Protein AF-A0A7X8AQF6-F1 (afdb_monomer)

Radius of gyration: 19.32 Å; Cα contacts (8 Å, |Δi|>4): 381; chains: 1; bounding box: 83×39×36 Å

Structure (mmCIF, N/CA/C/O backbone):
data_AF-A0A7X8AQF6-F1
#
_entry.id   AF-A0A7X8AQF6-F1
#
loop_
_atom_site.group_PDB
_atom_site.id
_atom_site.type_symbol
_atom_site.label_atom_id
_atom_site.label_alt_id
_atom_site.label_comp_id
_atom_site.label_asym_id
_atom_site.label_entity_id
_atom_site.label_seq_id
_atom_site.pdbx_PDB_ins_code
_atom_site.Cartn_x
_atom_site.Cartn_y
_atom_site.Cartn_z
_atom_site.occupancy
_atom_site.B_iso_or_equiv
_atom_site.auth_seq_id
_atom_site.auth_comp_id
_atom_site.auth_asym_id
_atom_site.auth_atom_id
_atom_site.pdbx_PDB_model_num
ATOM 1 N N . MET A 1 1 ? -5.674 -11.095 20.982 1.00 47.59 1 MET A N 1
ATOM 2 C CA . MET A 1 1 ? -5.992 -11.327 19.556 1.00 47.59 1 MET A CA 1
ATOM 3 C C . MET A 1 1 ? -5.583 -10.084 18.787 1.00 47.59 1 MET A C 1
ATOM 5 O O . MET A 1 1 ? -5.860 -9.005 19.301 1.00 47.59 1 MET A O 1
ATOM 9 N N . PRO A 1 2 ? -4.893 -10.197 17.640 1.00 63.91 2 PRO A N 1
ATOM 10 C CA . PRO A 1 2 ? -4.574 -9.026 16.825 1.00 63.91 2 PRO A CA 1
ATOM 11 C C . PRO A 1 2 ? -5.873 -8.354 16.364 1.00 63.91 2 PRO A C 1
ATOM 13 O O . PRO A 1 2 ? -6.822 -9.054 16.006 1.00 63.91 2 PRO A O 1
ATOM 16 N N . SER A 1 3 ? -5.942 -7.017 16.397 1.00 77.25 3 SER A N 1
ATOM 17 C CA . SER A 1 3 ? -7.140 -6.298 15.934 1.00 77.25 3 SER A CA 1
ATOM 18 C C . SER A 1 3 ? -7.414 -6.661 14.471 1.00 77.25 3 SER A C 1
ATOM 20 O O . SER A 1 3 ? -6.444 -6.823 13.716 1.00 77.25 3 SER A O 1
ATOM 22 N N . PRO A 1 4 ? -8.684 -6.779 14.054 1.00 85.56 4 PRO A N 1
ATOM 23 C CA . PRO A 1 4 ? -9.023 -7.149 12.686 1.00 85.56 4 PRO A CA 1
ATOM 24 C C . PRO A 1 4 ? -8.383 -6.181 11.686 1.00 85.56 4 PRO A C 1
ATOM 26 O O . PRO A 1 4 ? -8.212 -4.994 11.978 1.00 85.56 4 PRO A O 1
ATOM 29 N N . SER A 1 5 ? -8.020 -6.692 10.513 1.00 91.00 5 SER A N 1
ATOM 30 C CA . SER A 1 5 ? -7.631 -5.884 9.362 1.00 91.00 5 SER A CA 1
ATOM 31 C C . SER A 1 5 ? -8.461 -6.262 8.146 1.00 91.00 5 SER A C 1
ATOM 33 O O . SER A 1 5 ? -8.940 -7.388 8.016 1.00 91.00 5 SER A O 1
ATOM 35 N N . ALA A 1 6 ? -8.666 -5.291 7.267 1.00 93.81 6 ALA A N 1
ATOM 36 C CA . ALA A 1 6 ? -9.378 -5.489 6.021 1.00 93.81 6 ALA A CA 1
ATOM 37 C C . ALA A 1 6 ? -8.752 -4.614 4.940 1.00 93.81 6 ALA A C 1
ATOM 39 O O . ALA A 1 6 ? -8.314 -3.490 5.204 1.00 93.81 6 ALA A O 1
ATOM 40 N N . GLN A 1 7 ? -8.735 -5.124 3.713 1.00 95.12 7 GLN A N 1
ATOM 41 C CA . GLN A 1 7 ? -8.246 -4.400 2.550 1.00 95.12 7 GLN A CA 1
ATOM 42 C C . GLN A 1 7 ? -9.279 -4.479 1.432 1.00 95.12 7 GLN A C 1
ATOM 44 O O . GLN A 1 7 ? -9.940 -5.500 1.228 1.00 95.12 7 GLN A O 1
ATOM 49 N N . ARG A 1 8 ? -9.437 -3.373 0.711 1.00 95.00 8 ARG A N 1
ATOM 50 C CA . ARG A 1 8 ? -10.249 -3.299 -0.503 1.00 95.00 8 ARG A CA 1
ATOM 51 C C . ARG A 1 8 ? -9.513 -2.475 -1.539 1.00 95.00 8 ARG A C 1
ATOM 53 O O . ARG A 1 8 ? -8.874 -1.489 -1.187 1.00 95.00 8 ARG A O 1
ATOM 60 N N . TYR A 1 9 ? -9.633 -2.835 -2.805 1.00 94.44 9 TYR A N 1
ATOM 61 C CA . TYR A 1 9 ? -9.000 -2.096 -3.889 1.00 94.44 9 TYR A CA 1
ATOM 62 C C . TYR A 1 9 ? -9.976 -1.821 -5.023 1.00 94.44 9 TYR A C 1
ATOM 64 O O . TYR A 1 9 ? -10.983 -2.509 -5.187 1.00 94.44 9 TYR A O 1
ATOM 72 N N . LEU A 1 10 ? -9.678 -0.785 -5.795 1.00 94.06 10 LEU A N 1
ATOM 73 C CA . LEU A 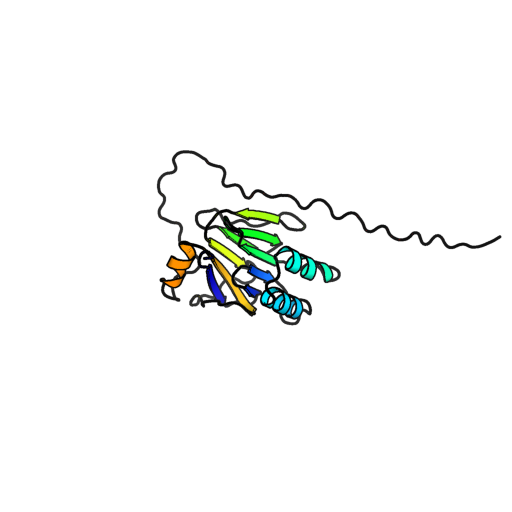1 10 ? -10.327 -0.512 -7.065 1.00 94.06 10 LEU A CA 1
ATOM 74 C C . LEU A 1 10 ? -9.369 -0.979 -8.169 1.00 94.06 10 LEU A C 1
ATOM 76 O O . LEU A 1 10 ? -8.216 -0.528 -8.170 1.00 94.06 10 LEU A O 1
ATOM 80 N N . PRO A 1 11 ? -9.797 -1.886 -9.070 1.00 93.25 11 PRO A N 1
ATOM 81 C CA . PRO A 1 11 ? -8.948 -2.377 -10.149 1.00 93.25 11 PRO A CA 1
ATOM 82 C C . PRO A 1 11 ? -8.366 -1.245 -11.002 1.00 93.25 11 PRO A C 1
ATOM 84 O O . PRO A 1 11 ? -9.052 -0.271 -11.309 1.00 93.25 11 PRO A O 1
ATOM 87 N N . GLY A 1 12 ? -7.107 -1.400 -11.401 1.00 93.12 12 GLY A N 1
ATOM 88 C CA . GLY A 1 12 ? -6.380 -0.429 -12.219 1.00 93.12 12 GLY A CA 1
ATOM 89 C C . GLY A 1 12 ? -5.178 -1.067 -12.903 1.00 93.12 12 GLY A C 1
ATOM 90 O O . GLY A 1 12 ? -5.196 -2.262 -13.184 1.00 93.12 12 GLY A O 1
ATOM 91 N N . GLY A 1 13 ? -4.156 -0.271 -13.192 1.00 92.56 13 GLY A N 1
ATOM 92 C CA . GLY A 1 13 ? -2.945 -0.662 -13.909 1.00 92.56 13 GLY A CA 1
ATOM 93 C C . GLY A 1 13 ? -1.672 -0.659 -13.065 1.00 92.56 13 GLY A C 1
ATOM 94 O O . GLY A 1 13 ? -0.630 -1.057 -13.580 1.00 92.56 13 GLY A O 1
ATOM 95 N N . VAL A 1 14 ? -1.722 -0.232 -11.797 1.00 95.69 14 VAL A N 1
ATOM 96 C CA . VAL A 1 14 ? -0.537 -0.193 -10.926 1.00 95.69 14 VAL A CA 1
ATOM 97 C C . VAL A 1 14 ? -0.426 -1.488 -10.115 1.00 95.69 14 VAL A C 1
ATOM 99 O O . VAL A 1 14 ? -1.386 -1.847 -9.428 1.00 95.69 14 VAL A O 1
ATOM 102 N N . PRO A 1 15 ? 0.721 -2.193 -10.160 1.00 97.12 15 PRO A N 1
ATOM 103 C CA . PRO A 1 15 ? 0.993 -3.333 -9.291 1.00 97.12 15 PRO A CA 1
ATOM 104 C C . PRO A 1 15 ? 0.740 -3.027 -7.812 1.00 97.12 15 PRO A C 1
ATOM 106 O O . PRO A 1 15 ? 1.287 -2.073 -7.255 1.00 97.12 15 PRO A O 1
ATOM 109 N N . LEU A 1 16 ? -0.085 -3.869 -7.195 1.00 97.62 16 LEU A N 1
ATOM 110 C CA . LEU A 1 16 ? -0.438 -3.877 -5.782 1.00 97.62 16 LEU A CA 1
ATOM 111 C C . LEU A 1 16 ? -0.025 -5.224 -5.188 1.00 97.62 16 LEU A C 1
ATOM 113 O O . LEU 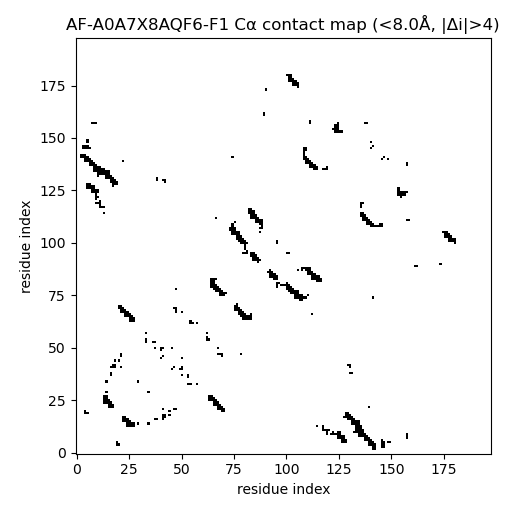A 1 16 ? -0.410 -6.265 -5.713 1.00 97.62 16 LEU A O 1
ATOM 117 N N . PHE A 1 17 ? 0.681 -5.193 -4.065 1.00 98.06 17 PHE A N 1
ATOM 118 C CA . PHE A 1 17 ? 1.024 -6.354 -3.249 1.00 98.06 17 PHE A CA 1
ATOM 119 C C . PHE A 1 17 ? 0.434 -6.169 -1.856 1.00 98.06 17 PHE A C 1
ATOM 121 O O . PHE A 1 17 ? 0.511 -5.071 -1.300 1.00 98.06 17 PHE A O 1
ATOM 128 N N . GLY A 1 18 ? -0.156 -7.215 -1.286 1.00 96.88 18 GLY A N 1
ATOM 129 C CA . GLY A 1 18 ? -0.757 -7.143 0.042 1.00 96.88 18 GLY A CA 1
ATOM 130 C C . GLY A 1 18 ? -0.553 -8.388 0.884 1.00 96.88 18 GLY A C 1
ATOM 131 O O . GLY A 1 18 ? -0.575 -9.517 0.397 1.00 96.88 18 GLY A O 1
ATOM 132 N N . ALA A 1 19 ? -0.425 -8.151 2.180 1.00 95.75 19 ALA A N 1
ATOM 133 C CA . ALA A 1 19 ? -0.510 -9.114 3.264 1.00 95.75 19 ALA A CA 1
ATOM 134 C C . ALA A 1 19 ? -1.316 -8.485 4.411 1.00 95.75 19 ALA A C 1
ATOM 136 O O . ALA A 1 19 ? -1.610 -7.293 4.387 1.00 95.75 19 ALA A O 1
ATOM 137 N N . ALA A 1 20 ? -1.667 -9.250 5.445 1.00 93.00 20 ALA A N 1
ATOM 138 C CA . ALA A 1 20 ? -2.547 -8.774 6.522 1.00 93.00 20 ALA A CA 1
ATOM 139 C C . ALA A 1 20 ? -2.060 -7.497 7.246 1.00 93.00 20 ALA A C 1
ATOM 141 O O . ALA A 1 20 ? -2.887 -6.749 7.781 1.00 93.00 20 ALA A O 1
ATOM 142 N N . HIS A 1 21 ? -0.744 -7.255 7.272 1.00 95.31 21 HIS A N 1
ATOM 143 C CA . HIS A 1 21 ? -0.080 -6.115 7.913 1.00 95.31 21 HIS A CA 1
ATOM 144 C C . HIS A 1 21 ? 0.562 -5.131 6.929 1.00 95.31 21 HIS A C 1
ATOM 146 O O . HIS A 1 21 ? 1.046 -4.100 7.375 1.00 95.31 21 HIS A O 1
ATOM 152 N N . LEU A 1 22 ? 0.576 -5.405 5.624 1.00 96.94 22 LEU A N 1
ATOM 153 C CA . LEU A 1 22 ? 1.371 -4.637 4.664 1.00 96.94 22 LEU A CA 1
ATOM 154 C C . LEU A 1 22 ? 0.642 -4.487 3.332 1.00 96.94 22 LEU A C 1
ATOM 156 O O . LEU A 1 22 ? 0.068 -5.442 2.816 1.00 96.94 22 LEU A O 1
ATOM 160 N N . VAL A 1 23 ? 0.719 -3.298 2.751 1.00 97.69 23 VAL A N 1
ATOM 161 C CA . VAL A 1 23 ? 0.280 -3.001 1.389 1.00 97.69 23 VAL A CA 1
ATOM 162 C C . VAL A 1 23 ? 1.378 -2.222 0.677 1.00 97.69 23 VAL A C 1
ATOM 164 O O . VAL A 1 23 ? 1.869 -1.232 1.207 1.00 97.69 23 VAL A O 1
ATOM 167 N N . ALA A 1 24 ? 1.738 -2.626 -0.537 1.00 98.06 24 ALA A N 1
ATOM 168 C CA . ALA A 1 24 ? 2.682 -1.903 -1.381 1.00 98.06 24 ALA A CA 1
ATOM 169 C C . ALA A 1 24 ? 2.098 -1.693 -2.781 1.00 98.06 24 ALA A C 1
ATOM 171 O O . ALA A 1 24 ? 1.745 -2.654 -3.461 1.00 98.06 24 ALA A O 1
ATOM 172 N N . MET A 1 25 ? 2.021 -0.439 -3.225 1.00 97.62 25 MET A N 1
ATOM 173 C CA . MET A 1 25 ? 1.771 -0.083 -4.621 1.00 97.62 25 MET A CA 1
ATOM 174 C C . MET A 1 25 ? 3.066 0.413 -5.253 1.00 97.62 25 MET A C 1
ATOM 176 O O . MET A 1 25 ? 3.737 1.270 -4.681 1.00 97.62 25 MET A O 1
ATOM 180 N N . VAL A 1 26 ? 3.411 -0.100 -6.431 1.00 96.38 26 VAL A N 1
ATOM 181 C CA . VAL A 1 26 ? 4.665 0.243 -7.118 1.00 96.38 26 VAL A CA 1
ATOM 182 C C . VAL A 1 26 ? 4.360 0.588 -8.564 1.00 96.38 26 VAL A C 1
ATOM 184 O O . VAL A 1 26 ? 3.903 -0.265 -9.321 1.00 96.38 26 VAL A O 1
ATOM 187 N N . ALA A 1 27 ? 4.629 1.828 -8.968 1.00 93.88 27 ALA A N 1
ATOM 188 C CA . ALA A 1 27 ? 4.433 2.273 -10.341 1.00 93.88 27 ALA A CA 1
ATOM 189 C C . ALA A 1 27 ? 5.586 1.782 -11.221 1.00 93.88 27 ALA A C 1
ATOM 191 O O . ALA A 1 27 ? 6.531 2.504 -11.538 1.00 93.88 27 ALA A O 1
ATOM 192 N N . SER A 1 28 ? 5.503 0.512 -11.596 1.00 91.25 28 SER A N 1
ATOM 193 C CA . SER A 1 28 ? 6.439 -0.138 -12.500 1.00 91.25 28 SER A CA 1
ATOM 194 C C . SER A 1 28 ? 5.693 -0.884 -13.600 1.00 91.25 28 SER A C 1
ATOM 196 O O . SER A 1 28 ? 4.484 -1.112 -13.518 1.00 91.25 28 SER A O 1
ATOM 198 N N . ARG A 1 29 ? 6.421 -1.258 -14.653 1.00 88.75 29 ARG A N 1
ATOM 199 C CA . ARG A 1 29 ? 5.885 -2.116 -15.712 1.00 88.75 29 ARG A CA 1
ATOM 200 C C . ARG A 1 29 ? 5.636 -3.516 -15.160 1.00 88.75 29 ARG A C 1
ATOM 202 O O . ARG A 1 29 ? 6.381 -3.989 -14.306 1.00 88.75 29 ARG A O 1
ATOM 209 N N . THR A 1 30 ? 4.608 -4.189 -15.665 1.00 87.62 30 THR A N 1
ATOM 210 C CA . THR A 1 30 ? 4.182 -5.513 -15.182 1.00 87.62 30 THR A CA 1
ATOM 211 C C . THR A 1 30 ? 5.202 -6.627 -15.432 1.00 87.62 30 THR A C 1
ATOM 213 O O . THR A 1 30 ? 5.120 -7.675 -14.799 1.00 87.62 30 THR A O 1
ATOM 216 N N . ASP A 1 31 ? 6.173 -6.407 -16.316 1.00 87.81 31 ASP A N 1
ATOM 217 C CA . ASP A 1 31 ? 7.289 -7.304 -16.624 1.00 87.81 31 ASP A CA 1
ATOM 218 C C . ASP A 1 31 ? 8.572 -6.975 -15.838 1.00 87.81 31 ASP A C 1
ATOM 220 O O . ASP A 1 31 ? 9.600 -7.628 -16.022 1.00 87.81 31 ASP A O 1
ATOM 224 N N . HIS A 1 32 ? 8.539 -5.976 -14.950 1.00 90.25 32 HIS A N 1
ATOM 225 C CA . HIS A 1 32 ? 9.726 -5.558 -14.217 1.00 90.25 32 HIS A CA 1
ATOM 226 C C . HIS A 1 32 ? 10.206 -6.661 -13.247 1.00 90.25 32 HIS A C 1
ATOM 228 O O . HIS A 1 32 ? 9.418 -7.152 -12.431 1.00 90.25 32 HIS A O 1
ATOM 234 N N . PRO A 1 33 ? 11.507 -7.016 -13.242 1.00 91.56 33 PRO A N 1
ATOM 235 C CA . PRO A 1 33 ? 12.034 -8.169 -12.497 1.00 91.56 33 PRO A CA 1
ATOM 236 C C . PRO A 1 33 ? 11.931 -8.042 -10.970 1.00 91.56 33 PRO A C 1
ATOM 238 O O . PRO A 1 33 ? 12.013 -9.043 -10.260 1.00 91.56 33 PRO A O 1
ATOM 241 N N . VAL A 1 34 ? 11.718 -6.829 -10.454 1.00 93.31 34 VAL A N 1
ATOM 242 C CA . VAL A 1 34 ? 11.452 -6.605 -9.024 1.00 93.31 34 VAL A CA 1
ATOM 243 C C . VAL A 1 34 ? 10.094 -7.166 -8.587 1.00 93.31 34 VAL A C 1
ATOM 245 O O . VAL A 1 34 ? 9.964 -7.597 -7.448 1.00 93.31 34 VAL A O 1
ATOM 248 N N . LEU A 1 35 ? 9.081 -7.214 -9.464 1.00 94.44 35 LEU A N 1
ATOM 249 C CA . LEU A 1 35 ? 7.710 -7.549 -9.059 1.00 94.44 35 LEU A CA 1
ATOM 250 C C . LEU A 1 35 ? 7.582 -8.977 -8.491 1.00 94.44 35 LEU A C 1
ATOM 252 O O . LEU A 1 35 ? 7.012 -9.115 -7.410 1.00 94.44 35 LEU A O 1
ATOM 256 N N . PRO A 1 36 ? 8.176 -10.029 -9.096 1.00 95.81 36 PRO A N 1
ATOM 257 C CA . PRO A 1 36 ? 8.186 -11.368 -8.494 1.00 95.81 36 PRO A CA 1
ATOM 258 C C . PRO A 1 36 ? 9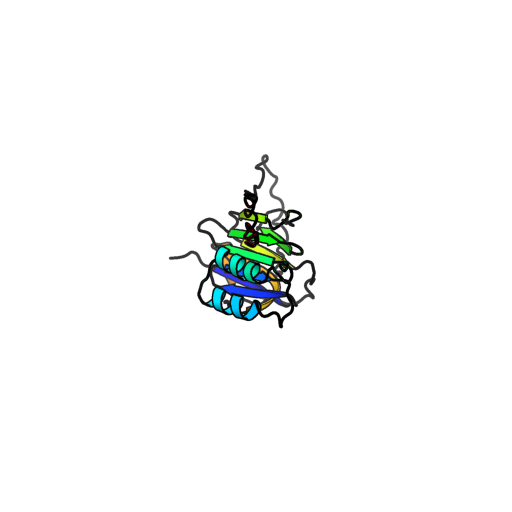.004 -11.472 -7.195 1.00 95.81 36 PRO A C 1
ATOM 260 O O . PRO A 1 36 ? 8.852 -12.430 -6.436 1.00 95.81 36 PRO A O 1
ATOM 263 N N . VAL A 1 37 ? 9.930 -10.540 -6.944 1.00 95.94 37 VAL A N 1
ATOM 264 C CA . VAL A 1 37 ? 10.661 -10.463 -5.668 1.00 95.94 37 VAL A CA 1
ATOM 265 C C . VAL A 1 37 ? 9.748 -9.881 -4.595 1.00 95.94 37 VAL A C 1
ATOM 267 O O . VAL A 1 37 ? 9.634 -10.473 -3.526 1.00 95.94 37 VAL A O 1
ATOM 270 N N . LEU A 1 38 ? 9.050 -8.785 -4.904 1.00 96.81 38 LEU A N 1
ATOM 271 C CA . LEU A 1 38 ? 8.104 -8.150 -3.987 1.00 96.81 38 LEU A CA 1
ATOM 272 C C . LEU A 1 38 ? 6.933 -9.069 -3.638 1.00 96.81 38 LEU A C 1
ATOM 274 O O . LEU A 1 38 ? 6.601 -9.185 -2.466 1.00 96.81 38 LEU A O 1
ATOM 278 N N . ASP A 1 39 ? 6.357 -9.765 -4.621 1.00 96.88 39 ASP A N 1
ATOM 279 C CA . ASP A 1 39 ? 5.257 -10.713 -4.394 1.00 96.88 39 ASP A CA 1
ATOM 280 C C . ASP A 1 39 ? 5.646 -11.790 -3.372 1.00 96.88 39 ASP A C 1
ATOM 282 O O . ASP A 1 39 ? 4.957 -11.990 -2.372 1.00 96.88 39 ASP A O 1
ATOM 286 N N . ARG A 1 40 ? 6.818 -12.415 -3.559 1.00 97.12 40 ARG A N 1
ATOM 287 C CA . ARG A 1 40 ? 7.344 -13.428 -2.632 1.00 97.12 40 ARG A CA 1
ATOM 288 C C . ARG A 1 40 ? 7.667 -12.853 -1.258 1.00 97.12 40 ARG A C 1
ATOM 290 O O . ARG A 1 40 ? 7.376 -13.499 -0.257 1.00 97.12 40 ARG A O 1
ATOM 297 N N . LEU A 1 41 ? 8.268 -11.667 -1.211 1.00 97.38 41 LEU A N 1
ATOM 298 C CA . LEU A 1 41 ? 8.635 -11.003 0.036 1.00 97.38 41 LEU A CA 1
ATOM 299 C C . LEU A 1 41 ? 7.391 -10.671 0.874 1.00 97.38 41 LEU A C 1
ATOM 301 O O . LEU A 1 41 ? 7.326 -11.010 2.053 1.00 97.38 41 LEU A O 1
ATOM 305 N N . VAL A 1 42 ? 6.377 -10.063 0.255 1.00 97.06 42 VAL A N 1
ATOM 306 C CA . VAL A 1 42 ? 5.118 -9.704 0.922 1.00 97.06 42 VAL A CA 1
ATOM 307 C C . VAL A 1 42 ? 4.356 -10.962 1.346 1.00 97.06 42 VAL A C 1
ATOM 309 O O . VAL A 1 42 ? 3.877 -11.030 2.477 1.00 97.06 42 VAL A O 1
ATOM 312 N N . ALA A 1 43 ? 4.305 -11.994 0.497 1.00 95.19 43 ALA A N 1
ATOM 313 C CA . ALA A 1 43 ? 3.687 -13.277 0.838 1.00 95.19 43 ALA A CA 1
ATOM 314 C C . ALA A 1 43 ? 4.386 -13.995 2.009 1.00 95.19 43 ALA A C 1
ATOM 316 O O . ALA A 1 43 ? 3.724 -14.676 2.790 1.00 95.19 43 ALA A O 1
ATOM 317 N N . ALA A 1 44 ? 5.704 -13.822 2.161 1.00 96.00 44 ALA A N 1
ATOM 318 C CA . ALA A 1 44 ? 6.480 -14.349 3.286 1.00 96.00 44 ALA A CA 1
ATOM 319 C C . ALA A 1 44 ? 6.307 -13.543 4.586 1.00 96.00 44 ALA A C 1
ATOM 321 O O . ALA A 1 44 ? 6.856 -13.918 5.620 1.00 96.00 44 ALA A O 1
ATOM 322 N N . GLY A 1 45 ? 5.535 -12.457 4.547 1.00 95.19 45 GLY A N 1
ATOM 323 C CA . GLY A 1 45 ? 5.282 -11.604 5.696 1.00 95.19 45 GLY A CA 1
ATOM 324 C C . GLY A 1 45 ? 6.340 -10.526 5.921 1.00 95.19 45 GLY A C 1
ATOM 325 O O . GLY A 1 45 ? 6.488 -10.072 7.053 1.00 95.19 45 GLY A O 1
ATOM 326 N N . GLY A 1 46 ? 7.064 -10.129 4.869 1.00 96.50 46 GLY A N 1
ATOM 327 C CA . GLY A 1 46 ? 8.115 -9.120 4.964 1.00 96.50 46 GLY A CA 1
ATOM 328 C C . GLY A 1 46 ? 7.632 -7.751 5.453 1.00 96.50 46 GLY A C 1
ATOM 329 O O . GLY A 1 46 ? 6.427 -7.480 5.516 1.00 96.50 46 GLY A O 1
ATOM 330 N N . SER A 1 47 ? 8.588 -6.898 5.812 1.00 97.62 47 SER A N 1
ATOM 331 C CA . SER A 1 47 ? 8.351 -5.553 6.353 1.00 97.62 47 SER A CA 1
ATOM 332 C C . SER A 1 47 ? 8.411 -4.452 5.291 1.00 97.62 47 SER A C 1
ATOM 334 O O . SER A 1 47 ? 8.859 -4.666 4.158 1.00 97.62 47 SER A O 1
ATOM 336 N N . ALA A 1 48 ? 8.005 -3.233 5.664 1.00 97.38 48 ALA A N 1
ATOM 337 C CA . ALA A 1 48 ? 8.172 -2.063 4.799 1.00 97.38 48 ALA A CA 1
ATOM 338 C C . ALA A 1 48 ? 9.641 -1.803 4.424 1.00 97.38 48 ALA A C 1
ATOM 340 O O . ALA A 1 48 ? 9.927 -1.467 3.272 1.00 97.38 48 ALA A O 1
ATOM 341 N N . ASP A 1 49 ? 10.566 -1.990 5.369 1.00 97.81 49 ASP A N 1
ATOM 342 C CA . ASP A 1 49 ? 11.998 -1.775 5.140 1.00 97.81 49 ASP A CA 1
ATOM 343 C C . ASP A 1 49 ? 12.581 -2.821 4.185 1.00 97.81 49 ASP A C 1
ATOM 345 O O . ASP A 1 49 ? 13.401 -2.487 3.333 1.00 97.81 49 ASP A O 1
ATOM 349 N N . GLU A 1 50 ? 12.128 -4.075 4.260 1.00 97.94 50 GLU A N 1
ATOM 350 C CA . GLU A 1 50 ? 12.554 -5.118 3.322 1.00 97.94 50 GLU A CA 1
ATOM 351 C C . GLU A 1 50 ? 12.024 -4.861 1.906 1.00 97.94 50 GLU A C 1
ATOM 353 O O . GLU A 1 50 ? 12.755 -5.054 0.932 1.00 97.94 50 GLU A O 1
ATOM 358 N N . VAL A 1 51 ? 10.779 -4.382 1.771 1.00 97.50 51 VAL A N 1
ATOM 359 C CA . VAL A 1 51 ? 10.223 -3.965 0.471 1.00 97.50 51 VAL A CA 1
ATOM 360 C C . VAL A 1 51 ? 11.024 -2.795 -0.095 1.00 97.50 51 VAL A C 1
ATOM 362 O O . VAL A 1 51 ? 11.392 -2.814 -1.271 1.00 97.50 51 VAL A O 1
ATOM 365 N N . LEU A 1 52 ? 11.327 -1.790 0.730 1.00 96.44 52 LEU A N 1
ATOM 366 C CA . LEU A 1 52 ? 12.135 -0.643 0.325 1.00 96.44 52 LEU A CA 1
ATOM 367 C C . LEU A 1 52 ? 13.545 -1.076 -0.097 1.00 96.44 52 LEU A C 1
ATOM 369 O O . LEU A 1 52 ? 14.012 -0.670 -1.161 1.00 96.44 52 LEU A O 1
ATOM 373 N N . ALA A 1 53 ? 14.202 -1.935 0.683 1.00 95.75 53 ALA A N 1
ATOM 374 C CA . ALA A 1 53 ? 15.517 -2.477 0.354 1.00 95.75 53 ALA A CA 1
ATOM 375 C C . ALA A 1 53 ? 15.484 -3.260 -0.967 1.00 95.75 53 ALA A C 1
ATOM 377 O O . ALA A 1 53 ? 16.361 -3.084 -1.815 1.00 95.75 53 ALA A O 1
ATOM 378 N N . ALA A 1 54 ? 14.444 -4.069 -1.189 1.00 95.31 54 ALA A N 1
ATOM 379 C CA . ALA A 1 54 ? 14.247 -4.774 -2.449 1.00 95.31 54 ALA A CA 1
ATOM 380 C C . ALA A 1 54 ? 14.082 -3.801 -3.622 1.00 95.31 54 ALA A C 1
ATOM 382 O O . ALA A 1 54 ? 14.688 -4.022 -4.661 1.00 95.31 54 ALA A O 1
ATOM 383 N N . LEU A 1 55 ? 13.339 -2.701 -3.478 1.00 94.31 55 LEU A N 1
ATOM 384 C CA . LEU A 1 55 ? 13.236 -1.669 -4.519 1.00 94.31 55 LEU A CA 1
ATOM 385 C C . LEU A 1 55 ? 14.585 -0.978 -4.786 1.00 94.31 55 LEU A C 1
ATOM 387 O O . LEU A 1 55 ? 14.957 -0.761 -5.941 1.00 94.31 55 LEU A O 1
ATOM 391 N N . GLN A 1 56 ? 15.346 -0.673 -3.734 1.00 92.88 56 GLN A N 1
ATOM 392 C CA . GLN A 1 56 ? 16.650 -0.011 -3.827 1.00 92.88 56 GLN A CA 1
ATOM 393 C C . GLN A 1 56 ? 17.711 -0.859 -4.535 1.00 92.88 56 GLN A C 1
ATOM 395 O O . GLN A 1 56 ? 18.542 -0.303 -5.255 1.00 92.88 56 GLN A O 1
ATOM 400 N N . GLN A 1 57 ? 17.667 -2.188 -4.405 1.00 91.38 57 GLN A N 1
ATOM 401 C CA . GLN A 1 57 ? 18.588 -3.090 -5.113 1.00 91.38 57 GLN A CA 1
ATOM 402 C C . GLN A 1 57 ? 18.518 -2.942 -6.641 1.00 91.38 57 GLN A C 1
ATOM 404 O O . GLN A 1 57 ? 19.489 -3.240 -7.334 1.00 91.38 57 GLN A O 1
ATOM 409 N N . TRP A 1 58 ? 17.404 -2.430 -7.171 1.00 85.31 58 TRP A N 1
ATOM 410 C CA . TRP A 1 58 ? 17.202 -2.202 -8.605 1.00 85.31 58 TRP A CA 1
ATOM 411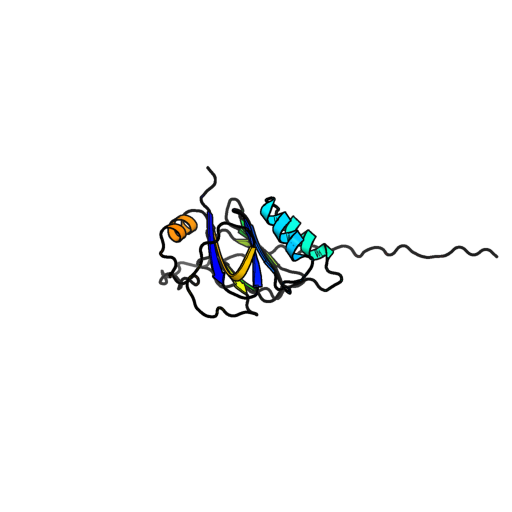 C C . TRP A 1 58 ? 17.318 -0.721 -8.999 1.00 85.31 58 TRP A C 1
ATOM 413 O O . TRP A 1 58 ? 17.053 -0.367 -10.146 1.00 85.31 58 TRP A O 1
ATOM 423 N N . SER A 1 59 ? 17.772 0.148 -8.085 1.00 80.50 59 SER A N 1
ATOM 424 C CA . SER A 1 59 ? 17.868 1.607 -8.283 1.00 80.50 59 SER A CA 1
ATOM 425 C C . SER A 1 59 ? 18.790 2.044 -9.425 1.00 80.50 59 SER A C 1
ATOM 427 O O . SER A 1 59 ? 18.632 3.155 -9.930 1.00 80.50 59 SER A O 1
ATOM 429 N N . ALA A 1 60 ? 19.686 1.171 -9.900 1.00 75.69 60 ALA A N 1
ATOM 430 C CA . ALA A 1 60 ? 20.491 1.402 -11.104 1.00 75.69 60 ALA A CA 1
ATOM 431 C C . ALA A 1 60 ? 19.637 1.680 -12.361 1.00 75.69 60 ALA A C 1
ATOM 433 O O . ALA A 1 60 ? 20.119 2.301 -13.305 1.00 75.69 60 ALA A O 1
ATOM 434 N N . TRP A 1 61 ? 18.368 1.259 -12.359 1.00 67.44 61 TRP A N 1
ATOM 435 C CA . TRP A 1 61 ? 17.395 1.475 -13.436 1.00 67.44 61 TRP A CA 1
ATOM 436 C C . TRP A 1 61 ? 16.444 2.653 -13.167 1.00 67.44 61 TRP A C 1
ATOM 438 O O . TRP A 1 61 ? 15.505 2.881 -13.927 1.00 67.44 61 TRP A O 1
ATOM 448 N N . GLY A 1 62 ? 16.697 3.410 -12.098 1.00 80.38 62 GLY A N 1
ATOM 449 C CA . GLY A 1 62 ? 15.781 4.400 -11.547 1.00 80.38 62 GLY A CA 1
ATOM 450 C C . GLY A 1 62 ? 14.845 3.769 -10.518 1.00 80.38 62 GLY A C 1
ATOM 451 O O . GLY A 1 62 ? 14.202 2.753 -10.770 1.00 80.38 62 GLY A O 1
ATOM 452 N N . LEU A 1 63 ? 14.772 4.376 -9.333 1.00 86.62 63 LEU A N 1
ATOM 453 C CA . LEU A 1 63 ? 13.854 3.937 -8.286 1.00 86.62 63 LEU A CA 1
ATOM 454 C C . LEU A 1 63 ? 12.412 4.277 -8.712 1.00 86.62 63 LEU A C 1
ATOM 456 O O . LEU A 1 63 ? 12.135 5.469 -8.907 1.00 86.62 63 LEU A O 1
ATOM 460 N N . PRO A 1 64 ? 11.512 3.282 -8.863 1.00 90.75 64 PRO A N 1
ATOM 461 C CA . PRO A 1 64 ? 10.138 3.538 -9.280 1.00 90.75 64 PRO A CA 1
ATOM 462 C C . PRO A 1 64 ? 9.407 4.391 -8.242 1.00 90.75 64 PRO A C 1
ATOM 464 O O . PRO A 1 64 ? 9.803 4.442 -7.075 1.00 90.75 64 PRO A O 1
ATOM 467 N N . ASP A 1 65 ? 8.316 5.032 -8.651 1.00 93.12 65 ASP A N 1
ATOM 468 C CA . ASP A 1 65 ? 7.385 5.611 -7.686 1.00 93.12 65 ASP A CA 1
ATOM 469 C C . ASP A 1 65 ? 6.739 4.473 -6.893 1.00 93.12 65 ASP A C 1
ATOM 471 O O . ASP A 1 65 ? 6.411 3.415 -7.444 1.00 93.12 65 ASP A O 1
ATOM 475 N N . PHE A 1 66 ? 6.519 4.683 -5.600 1.00 95.31 66 PHE A N 1
ATOM 476 C CA . PHE A 1 66 ? 5.893 3.681 -4.748 1.00 95.31 66 PHE A CA 1
ATOM 477 C C . PHE A 1 66 ? 5.137 4.312 -3.584 1.00 95.31 66 PHE A C 1
ATOM 479 O O . PHE A 1 66 ? 5.403 5.436 -3.160 1.00 95.31 66 PHE A O 1
ATOM 486 N N . CYS A 1 67 ? 4.228 3.529 -3.022 1.00 97.00 67 CYS A N 1
ATOM 487 C CA . CYS A 1 67 ? 3.652 3.765 -1.714 1.00 97.00 67 CYS A CA 1
ATOM 488 C C . CYS A 1 67 ? 3.620 2.444 -0.948 1.00 97.00 67 CYS A C 1
ATOM 490 O O . CYS A 1 67 ? 2.960 1.497 -1.376 1.00 97.00 67 CYS A O 1
ATOM 492 N N . ILE A 1 68 ? 4.305 2.390 0.190 1.00 97.81 68 ILE A N 1
ATOM 493 C CA . ILE A 1 68 ? 4.314 1.249 1.105 1.00 97.81 68 ILE A CA 1
ATOM 494 C C . ILE A 1 68 ? 3.598 1.682 2.378 1.00 97.81 68 ILE A C 1
ATOM 496 O O . ILE A 1 68 ? 3.904 2.724 2.953 1.00 97.81 68 ILE A O 1
ATOM 500 N N . CYS A 1 69 ? 2.626 0.889 2.798 1.00 97.50 69 CYS A N 1
ATOM 501 C CA . CYS A 1 69 ? 1.849 1.096 4.000 1.00 97.50 69 CYS A CA 1
ATOM 502 C C . CYS A 1 69 ? 1.935 -0.153 4.869 1.00 97.50 69 CYS A C 1
ATOM 504 O O . CYS A 1 69 ? 1.399 -1.204 4.520 1.00 97.50 69 CYS A O 1
ATOM 506 N N . GLU A 1 70 ? 2.600 -0.022 6.007 1.00 97.56 70 GLU A N 1
ATOM 507 C CA . GLU A 1 70 ? 2.740 -1.082 6.995 1.00 97.56 70 GLU A CA 1
ATOM 508 C C . GLU A 1 70 ? 1.939 -0.734 8.237 1.00 97.56 70 GLU A C 1
ATOM 510 O O . GLU A 1 70 ? 1.996 0.378 8.754 1.00 97.56 70 GLU A O 1
ATOM 515 N N . ARG A 1 71 ? 1.168 -1.696 8.721 1.00 95.56 71 ARG A N 1
ATOM 516 C CA . ARG A 1 71 ? 0.412 -1.579 9.955 1.00 95.56 71 ARG A CA 1
ATOM 517 C C . ARG A 1 71 ? 1.368 -1.571 11.143 1.00 95.56 71 ARG A C 1
ATOM 519 O O . ARG A 1 71 ? 2.185 -2.473 11.296 1.00 95.56 71 ARG A O 1
ATOM 526 N N . THR A 1 72 ? 1.176 -0.610 12.035 1.00 93.94 72 THR A N 1
ATOM 527 C CA . THR A 1 72 ? 1.831 -0.551 13.344 1.00 93.94 72 THR A CA 1
ATOM 528 C C . THR A 1 72 ? 0.828 -0.900 14.447 1.00 93.94 72 THR A C 1
ATOM 530 O O . THR A 1 72 ? -0.340 -1.204 14.187 1.00 93.94 72 THR A O 1
ATOM 533 N N . GLU A 1 73 ? 1.264 -0.871 15.707 1.00 90.06 73 GLU A N 1
ATOM 534 C CA . GLU A 1 73 ? 0.367 -1.084 16.851 1.00 90.06 73 GLU A CA 1
ATOM 535 C C . GLU A 1 73 ? -0.715 -0.001 16.963 1.00 90.06 73 GLU A C 1
ATOM 537 O O . GLU A 1 73 ? -1.836 -0.287 17.383 1.00 90.06 73 GLU A O 1
ATOM 542 N N . THR A 1 74 ? -0.384 1.233 16.574 1.00 88.06 74 THR A N 1
ATOM 543 C CA . THR A 1 74 ? -1.214 2.428 16.783 1.00 88.06 74 THR A CA 1
ATOM 544 C C . THR A 1 74 ? -1.753 3.043 15.492 1.00 88.06 74 THR A C 1
ATOM 546 O O . THR A 1 74 ? -2.466 4.038 15.564 1.00 88.06 74 THR A O 1
ATOM 549 N N . GLY A 1 75 ? -1.436 2.476 14.325 1.00 93.56 75 GLY A N 1
ATOM 550 C CA . GLY A 1 75 ? -1.893 2.969 13.027 1.00 93.56 75 GLY A CA 1
ATOM 551 C C . GLY A 1 75 ? -1.073 2.396 11.875 1.00 93.56 75 GLY A C 1
ATOM 552 O O . GLY A 1 75 ? -1.026 1.177 11.693 1.00 93.56 75 GLY A O 1
ATOM 553 N N . PHE A 1 76 ? -0.430 3.265 11.093 1.00 95.81 76 PHE A N 1
ATOM 554 C CA . PHE A 1 76 ? 0.346 2.881 9.914 1.00 95.81 76 PHE A CA 1
ATOM 555 C C . PHE A 1 76 ? 1.657 3.661 9.796 1.00 95.81 76 PHE A C 1
ATOM 557 O O . PHE A 1 76 ? 1.701 4.863 10.051 1.00 95.81 76 PHE A O 1
ATOM 564 N N . ARG A 1 77 ? 2.711 2.990 9.333 1.00 96.56 77 ARG A N 1
ATOM 565 C CA . ARG A 1 77 ? 3.905 3.604 8.751 1.00 96.56 77 ARG A CA 1
ATOM 566 C C . ARG A 1 77 ? 3.713 3.720 7.244 1.00 96.56 77 ARG A C 1
ATOM 568 O O . ARG A 1 77 ? 3.192 2.803 6.608 1.00 96.56 77 ARG A O 1
ATOM 575 N N . LEU A 1 78 ? 4.117 4.852 6.685 1.00 95.75 78 LEU A N 1
ATOM 576 C CA . LEU A 1 78 ? 3.948 5.205 5.284 1.00 95.75 78 LEU A CA 1
ATOM 577 C C . LEU A 1 78 ? 5.306 5.574 4.685 1.00 95.75 78 LEU A C 1
ATOM 579 O O . LEU A 1 78 ? 5.945 6.515 5.149 1.00 95.75 78 LEU A O 1
ATOM 583 N N . LEU A 1 79 ? 5.702 4.867 3.626 1.00 95.50 79 LEU A N 1
ATOM 584 C CA . LEU A 1 79 ? 6.834 5.224 2.770 1.00 95.50 79 LEU A CA 1
ATOM 585 C C . LEU A 1 79 ? 6.289 5.621 1.402 1.00 95.50 79 LEU A C 1
ATOM 587 O O . LEU A 1 79 ? 5.687 4.789 0.721 1.00 95.50 79 LEU A O 1
ATOM 591 N N . ILE A 1 80 ? 6.460 6.877 0.996 1.00 94.31 80 ILE A N 1
ATOM 592 C CA . ILE A 1 80 ? 5.791 7.414 -0.196 1.00 94.31 80 ILE A CA 1
ATOM 593 C C . ILE A 1 80 ? 6.797 8.139 -1.092 1.00 94.31 80 ILE A C 1
ATOM 595 O O . ILE A 1 80 ? 7.507 9.042 -0.650 1.00 94.31 80 ILE A O 1
ATOM 599 N N . ARG A 1 81 ? 6.805 7.782 -2.379 1.00 91.94 81 ARG A N 1
ATOM 600 C CA . ARG A 1 81 ? 7.614 8.401 -3.432 1.00 91.94 81 ARG A CA 1
ATOM 601 C C . ARG A 1 81 ? 6.776 8.655 -4.681 1.00 91.94 81 ARG A C 1
ATOM 603 O O . ARG A 1 81 ? 6.141 7.736 -5.193 1.00 91.94 81 ARG A O 1
ATOM 610 N N . GLY A 1 82 ? 6.862 9.872 -5.215 1.00 90.38 82 GLY A N 1
ATOM 611 C CA . GLY A 1 82 ? 6.355 10.216 -6.544 1.00 90.38 82 GLY A CA 1
ATOM 612 C C . GLY A 1 82 ? 4.828 10.243 -6.654 1.00 90.38 82 GLY A C 1
ATOM 613 O O . GLY A 1 82 ? 4.155 10.789 -5.782 1.00 90.38 82 GLY A O 1
ATOM 614 N N . GLY A 1 83 ? 4.280 9.711 -7.751 1.00 90.12 83 GLY A N 1
ATOM 615 C CA . GLY A 1 83 ? 2.886 9.867 -8.188 1.00 90.12 83 GLY A CA 1
ATOM 616 C C . GLY A 1 83 ? 1.813 9.135 -7.371 1.00 90.12 83 GLY A C 1
ATOM 617 O O . GLY A 1 83 ? 0.900 8.547 -7.954 1.00 90.12 83 GLY A O 1
ATOM 618 N N . PHE A 1 84 ? 1.887 9.194 -6.042 1.00 92.38 84 PHE A N 1
ATOM 619 C CA . PHE A 1 84 ? 0.902 8.639 -5.118 1.00 92.38 84 PHE A CA 1
ATOM 620 C C . PHE A 1 84 ? 0.312 9.713 -4.199 1.00 92.38 84 PHE A C 1
ATOM 622 O O . PHE A 1 84 ? 0.985 10.646 -3.762 1.00 92.38 84 PHE A O 1
ATOM 629 N N . GLU A 1 85 ? -0.968 9.545 -3.885 1.00 92.62 85 GLU A N 1
ATOM 630 C CA . GLU A 1 85 ? -1.699 10.312 -2.881 1.00 92.62 85 GLU A CA 1
ATOM 631 C C . GLU A 1 85 ? -2.130 9.357 -1.769 1.00 92.62 85 GLU A C 1
ATOM 633 O O . GLU A 1 85 ? -2.748 8.323 -2.038 1.00 92.62 85 GLU A O 1
ATOM 638 N N . VAL A 1 86 ? -1.817 9.700 -0.520 1.00 91.75 86 VAL A N 1
ATOM 639 C CA . VAL A 1 86 ? -2.249 8.934 0.652 1.00 91.75 86 VAL A CA 1
ATOM 640 C C . VAL A 1 86 ? -3.187 9.778 1.488 1.00 91.75 86 VAL A C 1
ATOM 642 O O . VAL A 1 86 ? -2.860 10.890 1.878 1.00 91.75 86 VAL A O 1
ATOM 645 N N . ARG A 1 87 ? -4.363 9.246 1.796 1.00 93.44 87 ARG A N 1
ATOM 646 C CA . ARG A 1 87 ? -5.372 9.905 2.618 1.00 93.44 87 ARG A CA 1
ATOM 647 C C . ARG A 1 87 ? -5.655 9.066 3.862 1.00 93.44 87 ARG A C 1
ATOM 649 O O . ARG A 1 87 ? -6.399 8.083 3.753 1.00 93.44 87 ARG A O 1
ATOM 656 N N . PRO A 1 88 ? -5.077 9.418 5.022 1.00 91.56 88 PRO A N 1
ATOM 657 C CA . PRO A 1 88 ? -5.534 8.904 6.305 1.00 91.56 88 PRO A CA 1
ATOM 658 C C . PRO A 1 88 ? -6.985 9.332 6.551 1.00 91.56 88 PRO A C 1
ATOM 660 O O . PRO A 1 88 ? -7.420 10.402 6.119 1.00 91.56 88 PRO A O 1
ATOM 663 N N . ASP A 1 89 ? -7.766 8.476 7.197 1.00 87.00 89 ASP A N 1
ATOM 664 C CA . ASP A 1 89 ? -9.182 8.751 7.436 1.00 87.00 89 ASP A CA 1
ATOM 665 C C . ASP A 1 89 ? -9.407 10.002 8.287 1.00 87.00 89 ASP A C 1
ATOM 667 O O . ASP A 1 89 ? -8.874 10.114 9.387 1.00 87.00 89 ASP A O 1
ATOM 671 N N . GLY A 1 90 ? -10.252 10.912 7.794 1.00 78.38 90 GLY A N 1
ATOM 672 C CA . GLY A 1 90 ? -10.557 12.179 8.466 1.00 78.38 90 GLY A CA 1
ATOM 673 C C . GLY A 1 90 ? -9.508 13.274 8.263 1.00 78.38 90 GLY A C 1
ATOM 674 O O . GLY A 1 90 ? -9.729 14.392 8.715 1.00 78.38 90 GLY A O 1
ATOM 675 N N . GLU A 1 91 ? -8.419 12.984 7.548 1.00 83.81 91 GLU A N 1
ATOM 676 C CA . GLU A 1 91 ? -7.301 13.903 7.345 1.00 83.81 91 GLU A CA 1
ATOM 677 C C . GLU A 1 91 ? -7.208 14.419 5.904 1.00 83.81 91 GLU A C 1
ATOM 679 O O . GLU A 1 91 ? -7.810 13.889 4.960 1.00 83.81 91 GLU A O 1
ATOM 684 N N . THR A 1 92 ? -6.421 15.483 5.729 1.00 82.31 92 THR A N 1
ATOM 685 C CA . THR A 1 92 ? -6.110 16.029 4.400 1.00 82.31 92 THR A CA 1
ATOM 686 C C . THR A 1 92 ? -5.207 15.052 3.631 1.00 82.31 92 THR A C 1
ATOM 688 O O . THR A 1 92 ? -4.314 14.459 4.238 1.00 82.31 92 THR A O 1
ATOM 691 N N . PRO A 1 93 ? -5.396 14.868 2.308 1.00 84.25 93 PRO A N 1
ATOM 692 C CA . PRO A 1 93 ? -4.510 14.026 1.512 1.00 84.25 93 PRO A CA 1
ATOM 693 C C . PRO A 1 93 ? -3.052 14.496 1.569 1.00 84.25 93 PRO A C 1
ATOM 695 O O . PRO A 1 93 ? -2.755 15.685 1.465 1.00 84.25 93 PRO A O 1
ATOM 698 N N . ILE A 1 94 ? -2.151 13.531 1.690 1.00 84.38 94 ILE A N 1
ATOM 699 C CA . ILE A 1 94 ? -0.705 13.692 1.705 1.00 84.38 94 ILE A CA 1
ATOM 700 C C . ILE A 1 94 ? -0.189 13.339 0.309 1.00 84.38 94 ILE A C 1
ATOM 702 O O . ILE A 1 94 ? -0.377 12.223 -0.179 1.00 84.38 94 ILE A O 1
ATOM 706 N N . THR A 1 95 ? 0.490 14.292 -0.324 1.00 80.50 95 THR A N 1
ATOM 707 C CA . THR A 1 95 ? 1.258 14.084 -1.558 1.00 80.50 95 THR A CA 1
ATOM 708 C C . THR A 1 95 ? 2.704 14.447 -1.284 1.00 80.50 95 THR A C 1
ATOM 710 O O . THR A 1 95 ? 2.972 15.542 -0.781 1.00 80.50 95 THR A O 1
ATOM 713 N N . VAL A 1 96 ? 3.636 13.565 -1.625 1.00 76.44 96 VAL A N 1
ATOM 714 C CA . VAL A 1 96 ? 5.056 13.808 -1.362 1.00 76.44 96 VAL A CA 1
ATOM 715 C C . VAL A 1 96 ? 5.669 14.630 -2.483 1.00 76.44 96 VAL A C 1
ATOM 717 O O . VAL A 1 96 ? 5.554 14.294 -3.658 1.00 76.44 96 VAL A O 1
ATOM 720 N N . ARG A 1 97 ? 6.340 15.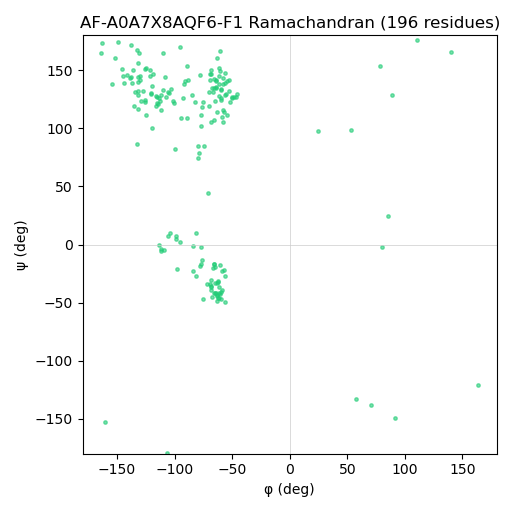716 -2.095 1.00 67.06 97 ARG A N 1
ATOM 721 C CA . ARG A 1 97 ? 7.230 16.498 -2.967 1.00 67.06 97 ARG A CA 1
ATOM 722 C C . ARG A 1 97 ? 8.708 16.334 -2.598 1.00 67.06 97 ARG A C 1
ATOM 724 O O . ARG A 1 97 ? 9.557 16.907 -3.268 1.00 67.06 97 ARG A O 1
ATOM 731 N N . GLU A 1 98 ? 8.996 15.611 -1.518 1.00 62.66 98 GLU A N 1
ATOM 732 C CA . GLU A 1 98 ? 10.337 15.435 -0.960 1.00 62.66 98 GLU A CA 1
ATOM 733 C C . GLU A 1 98 ? 11.058 14.238 -1.589 1.00 62.66 98 GLU A C 1
ATOM 735 O O . GLU A 1 98 ? 10.461 13.188 -1.841 1.00 62.66 98 GLU A O 1
ATOM 740 N N . GLU A 1 99 ? 12.359 14.404 -1.824 1.00 67.94 99 GLU A N 1
ATOM 741 C CA . GLU A 1 99 ? 13.254 13.365 -2.327 1.00 67.94 99 GLU A CA 1
ATOM 742 C C . GLU A 1 99 ? 14.219 12.903 -1.217 1.00 67.94 99 GLU A C 1
ATOM 744 O O . GLU A 1 99 ? 14.677 13.732 -0.430 1.00 67.94 99 GLU A O 1
ATOM 749 N N . PRO A 1 100 ? 14.578 11.605 -1.154 1.00 78.50 100 PRO A N 1
ATOM 750 C CA . PRO A 1 100 ? 14.245 10.566 -2.131 1.00 78.50 100 PRO A CA 1
ATOM 751 C C . PRO A 1 100 ? 12.855 9.926 -1.932 1.00 78.50 100 PRO A C 1
ATOM 753 O O . PRO A 1 100 ? 12.301 9.393 -2.892 1.00 78.50 100 PRO A O 1
ATOM 756 N N . TRP A 1 101 ? 12.280 9.981 -0.734 1.00 90.81 101 TRP A N 1
ATOM 757 C CA . TRP A 1 101 ? 10.893 9.616 -0.408 1.00 90.81 101 TRP A CA 1
ATOM 758 C C . TRP A 1 101 ? 10.543 10.202 0.967 1.00 90.81 101 TRP A C 1
ATOM 760 O O . TRP A 1 101 ? 11.447 10.567 1.721 1.00 90.81 101 TRP A O 1
ATOM 770 N N . ALA A 1 102 ? 9.257 10.258 1.314 1.00 90.75 102 ALA A N 1
ATOM 771 C CA . ALA A 1 102 ? 8.830 10.557 2.681 1.00 90.75 102 ALA A CA 1
ATOM 772 C C . ALA A 1 102 ? 8.665 9.264 3.489 1.00 90.75 102 ALA A C 1
ATOM 774 O O . ALA A 1 102 ? 8.144 8.277 2.965 1.00 90.75 102 ALA A O 1
ATOM 775 N N . ASP A 1 103 ? 9.071 9.299 4.758 1.00 93.25 103 ASP A N 1
ATOM 776 C CA . ASP A 1 103 ? 8.840 8.257 5.763 1.00 93.25 103 ASP A CA 1
ATOM 777 C C . ASP A 1 103 ? 8.175 8.898 6.982 1.00 93.25 103 ASP A C 1
ATOM 779 O O . ASP A 1 103 ? 8.677 9.880 7.537 1.00 93.25 103 ASP A O 1
ATOM 783 N N . GLY A 1 104 ? 7.022 8.375 7.377 1.00 91.31 104 GLY A N 1
ATOM 784 C CA . GLY A 1 104 ? 6.301 8.874 8.535 1.00 91.31 104 GLY A CA 1
ATOM 785 C C . GLY A 1 104 ? 5.253 7.897 9.031 1.00 91.31 104 GLY A C 1
ATOM 786 O O . GLY A 1 104 ? 4.976 6.864 8.422 1.00 91.31 104 GLY A O 1
ATOM 787 N N . THR A 1 105 ? 4.652 8.234 10.165 1.00 93.31 105 THR A N 1
ATOM 788 C CA . THR A 1 105 ? 3.593 7.428 10.776 1.00 93.31 105 THR A CA 1
ATOM 789 C C . THR A 1 105 ? 2.312 8.231 10.933 1.00 93.31 105 THR A C 1
ATOM 791 O O . THR A 1 105 ? 2.338 9.452 11.087 1.00 93.31 105 THR A O 1
ATOM 794 N N . VAL A 1 106 ? 1.182 7.532 10.870 1.00 93.25 106 VAL A N 1
ATOM 795 C CA . VAL A 1 106 ? -0.162 8.063 11.107 1.00 93.25 106 VAL A CA 1
ATOM 796 C C . VAL A 1 106 ? -0.892 7.136 12.072 1.00 93.25 106 VAL A C 1
ATOM 798 O O . VAL A 1 106 ? -0.701 5.923 12.026 1.00 93.25 106 VAL A O 1
ATOM 801 N N . THR A 1 107 ? -1.726 7.683 12.951 1.00 93.06 107 THR A N 1
ATOM 802 C CA . THR A 1 107 ? -2.426 6.916 14.002 1.00 93.06 107 THR A CA 1
ATOM 803 C C . THR A 1 107 ? -3.873 6.567 13.640 1.00 93.06 107 THR A C 1
ATOM 805 O O . THR A 1 107 ? -4.623 6.028 14.451 1.00 93.06 107 THR A O 1
ATOM 808 N N . ASN A 1 108 ? -4.297 6.895 12.419 1.00 92.06 108 ASN A N 1
ATOM 809 C CA . ASN A 1 108 ? -5.647 6.638 11.933 1.00 92.06 108 ASN A CA 1
ATOM 810 C C . ASN A 1 108 ? -5.885 5.130 11.765 1.00 92.06 108 ASN A C 1
ATOM 812 O O . ASN A 1 108 ? -4.978 4.378 11.415 1.00 92.06 108 ASN A O 1
ATOM 816 N N . GLU A 1 109 ? -7.134 4.689 11.931 1.00 92.81 109 GLU A N 1
ATOM 817 C CA . GLU A 1 109 ? -7.499 3.274 11.772 1.00 92.81 109 GLU A CA 1
ATOM 818 C C . GLU A 1 109 ? -7.587 2.826 10.307 1.00 92.81 109 GLU A C 1
ATOM 820 O O . GLU A 1 109 ? -7.620 1.625 10.032 1.00 92.81 109 GLU A O 1
ATOM 825 N N . ALA A 1 110 ? -7.606 3.761 9.354 1.00 94.25 110 ALA A N 1
ATOM 826 C CA . ALA A 1 110 ? -7.542 3.446 7.936 1.00 94.25 110 ALA A CA 1
ATOM 827 C C . ALA A 1 110 ? -6.773 4.493 7.133 1.00 94.25 110 ALA A C 1
ATOM 829 O O . ALA A 1 110 ? -6.779 5.688 7.441 1.00 94.25 110 ALA A O 1
ATOM 830 N N . VAL A 1 111 ? -6.167 4.020 6.049 1.00 94.81 111 VAL A N 1
ATOM 831 C CA . VAL A 1 111 ? -5.531 4.843 5.025 1.00 94.81 111 VAL A CA 1
ATOM 832 C C . VAL A 1 111 ? -6.016 4.424 3.646 1.00 94.81 111 VAL A C 1
ATOM 834 O O . VAL A 1 111 ? -6.290 3.253 3.373 1.00 94.81 111 VAL A O 1
ATOM 837 N N . THR A 1 112 ? -6.140 5.402 2.758 1.00 95.38 112 THR A N 1
ATOM 838 C CA . THR A 1 112 ? -6.449 5.182 1.346 1.00 95.38 112 THR A CA 1
ATOM 839 C C . THR A 1 112 ? -5.265 5.634 0.513 1.00 95.38 112 THR A C 1
ATOM 841 O O . THR A 1 112 ? -4.880 6.795 0.588 1.00 95.38 112 THR A O 1
ATOM 844 N N . VAL A 1 113 ? -4.699 4.733 -0.278 1.00 95.00 113 VAL A N 1
ATOM 845 C CA . VAL A 1 113 ? -3.606 5.009 -1.209 1.00 95.00 113 VAL A CA 1
ATOM 846 C C . VAL A 1 113 ? -4.175 5.038 -2.618 1.00 95.00 113 VAL A C 1
ATOM 848 O O . VAL A 1 113 ? -4.899 4.126 -3.022 1.00 95.00 113 VAL A O 1
ATOM 851 N N . ARG A 1 114 ? -3.850 6.081 -3.375 1.00 94.06 114 ARG A N 1
ATOM 852 C CA . ARG A 1 114 ? -4.291 6.278 -4.754 1.00 94.06 114 ARG A CA 1
ATOM 853 C C . ARG A 1 114 ? -3.095 6.543 -5.658 1.00 94.06 114 ARG A C 1
ATOM 855 O O . ARG A 1 114 ? -2.271 7.408 -5.373 1.00 94.06 114 ARG A O 1
ATOM 862 N N . ALA A 1 115 ? -3.055 5.837 -6.781 1.00 93.06 115 ALA A N 1
ATOM 863 C CA . ALA A 1 115 ? -2.156 6.127 -7.886 1.00 93.06 115 ALA A CA 1
ATOM 864 C C . ALA A 1 115 ? -2.661 7.362 -8.651 1.00 93.06 115 ALA A C 1
ATOM 866 O O . ALA A 1 115 ? -3.800 7.390 -9.121 1.00 93.06 115 ALA A O 1
ATOM 867 N N . LEU A 1 116 ? -1.836 8.401 -8.776 1.00 90.94 116 LEU A N 1
ATOM 868 C CA . LEU A 1 116 ? -2.202 9.617 -9.515 1.00 90.94 116 LEU A CA 1
ATOM 869 C C . LEU A 1 116 ? -2.019 9.453 -11.028 1.00 90.94 116 LEU A C 1
ATOM 871 O O . LEU A 1 116 ? -2.723 10.099 -11.801 1.00 90.94 116 LEU A O 1
ATOM 875 N N . MET A 1 117 ? -1.107 8.571 -11.445 1.00 87.12 117 MET A N 1
ATOM 876 C CA . MET A 1 117 ? -0.825 8.276 -12.852 1.00 87.12 117 MET A CA 1
ATOM 877 C C . MET A 1 117 ? -1.871 7.377 -13.527 1.00 87.12 117 MET A C 1
ATOM 879 O O . MET A 1 117 ? -1.909 7.310 -14.753 1.00 87.12 117 MET A O 1
ATOM 883 N N . ASP A 1 118 ? -2.711 6.690 -12.751 1.00 83.56 118 ASP A N 1
ATOM 884 C CA . ASP A 1 118 ? -3.766 5.810 -13.259 1.00 83.56 118 ASP A CA 1
ATOM 885 C C . ASP A 1 118 ? -5.083 6.114 -12.532 1.00 83.56 118 ASP A C 1
ATOM 887 O O . ASP A 1 118 ? -5.377 5.528 -11.487 1.00 83.56 118 ASP A O 1
ATOM 891 N N . PRO A 1 119 ? -5.867 7.089 -13.023 1.00 75.88 119 PRO A N 1
ATOM 892 C CA . PRO A 1 119 ? -7.098 7.478 -12.360 1.00 75.88 119 PRO A CA 1
ATOM 893 C C . PRO A 1 119 ? -8.113 6.320 -12.366 1.00 75.88 119 PRO A C 1
ATOM 895 O O . PRO A 1 119 ? -8.252 5.622 -13.375 1.00 75.88 119 PRO A O 1
ATOM 898 N N . PRO A 1 120 ? -8.870 6.128 -11.268 1.00 74.44 120 PRO A N 1
ATOM 899 C CA . PRO A 1 120 ? -9.846 5.051 -11.167 1.00 74.44 120 PRO A CA 1
ATOM 900 C C . PRO A 1 120 ? -10.897 5.175 -12.270 1.00 74.44 120 PRO A C 1
ATOM 902 O O . PRO A 1 120 ? -11.561 6.202 -12.405 1.00 74.44 120 PRO A O 1
ATOM 905 N N . ARG A 1 121 ? -11.085 4.101 -13.040 1.00 70.19 121 ARG A N 1
ATOM 906 C CA . ARG A 1 121 ? -11.979 4.074 -14.214 1.00 70.19 121 ARG A CA 1
ATOM 907 C C . ARG A 1 121 ? -13.460 3.859 -13.868 1.00 70.19 121 ARG A C 1
ATOM 909 O O . ARG A 1 121 ? -14.282 3.667 -14.758 1.00 70.19 121 ARG A O 1
ATOM 916 N N . GLY A 1 122 ? -13.803 3.918 -12.580 1.00 68.00 122 GLY A N 1
ATOM 917 C CA . GLY A 1 122 ? -15.106 3.519 -12.052 1.00 68.00 122 GLY A CA 1
ATOM 918 C C . GLY A 1 122 ? -15.233 1.997 -11.920 1.00 68.00 122 GLY A C 1
ATOM 919 O O . GLY A 1 122 ? -14.556 1.238 -12.608 1.00 68.00 122 GLY A O 1
ATOM 920 N N . GLY A 1 123 ? -16.077 1.544 -10.993 1.00 74.56 123 GLY A N 1
ATOM 921 C CA . GLY A 1 123 ? -16.291 0.121 -10.716 1.00 74.56 123 GLY A CA 1
ATOM 922 C C . GLY A 1 123 ? -16.426 -0.184 -9.221 1.00 74.56 123 GLY A C 1
ATOM 923 O O . GLY A 1 123 ? -16.124 0.677 -8.389 1.00 74.56 123 GLY A O 1
ATOM 924 N N . PRO A 1 124 ? -16.911 -1.388 -8.867 1.00 81.12 124 PRO A N 1
ATOM 925 C CA . PRO A 1 124 ? -17.034 -1.794 -7.475 1.00 81.12 124 PRO A CA 1
ATOM 926 C C . PRO A 1 124 ? -15.657 -2.018 -6.845 1.00 81.12 124 PRO A C 1
ATOM 928 O O . PRO A 1 124 ? -14.722 -2.493 -7.492 1.00 81.12 124 PRO A O 1
ATOM 931 N N . ALA A 1 125 ? -15.558 -1.711 -5.555 1.00 88.00 125 ALA A N 1
ATOM 932 C CA . ALA A 1 125 ? -14.407 -2.079 -4.751 1.00 88.00 125 ALA A CA 1
ATOM 933 C C . ALA A 1 125 ? -14.362 -3.603 -4.578 1.00 88.00 125 ALA A C 1
ATOM 935 O O . ALA A 1 125 ? -15.370 -4.235 -4.258 1.00 88.00 125 ALA A O 1
ATOM 936 N N . VAL A 1 126 ? -13.185 -4.194 -4.745 1.00 91.12 126 VAL A N 1
ATOM 937 C CA . VAL A 1 126 ? -12.956 -5.631 -4.591 1.00 91.12 126 VAL A CA 1
ATOM 938 C C . VAL A 1 126 ? -12.272 -5.878 -3.250 1.00 91.12 126 VAL A C 1
ATOM 940 O O . VAL A 1 126 ? -11.338 -5.165 -2.882 1.00 91.12 126 VAL A O 1
ATOM 943 N N . ALA A 1 127 ? -12.750 -6.869 -2.495 1.00 92.31 127 ALA A N 1
ATOM 944 C CA . ALA A 1 127 ? -12.080 -7.306 -1.274 1.00 92.31 127 ALA A CA 1
ATOM 945 C C . ALA A 1 127 ? -10.701 -7.888 -1.609 1.00 92.31 127 ALA A C 1
ATOM 947 O O . ALA A 1 127 ? -10.567 -8.681 -2.540 1.00 92.31 127 ALA A O 1
ATOM 948 N N . PHE A 1 128 ? -9.686 -7.492 -0.847 1.00 91.94 128 PHE A N 1
ATOM 949 C CA . PHE A 1 128 ? -8.317 -7.952 -1.025 1.00 91.94 128 PHE A CA 1
ATOM 950 C C . PHE A 1 128 ? -7.889 -8.738 0.208 1.00 91.94 128 PHE A C 1
ATOM 952 O O . PHE A 1 128 ? -7.899 -8.214 1.319 1.00 91.94 128 PHE A O 1
ATOM 959 N N . TYR A 1 129 ? -7.547 -10.007 0.008 1.00 89.56 129 TYR A N 1
ATOM 960 C CA . TYR A 1 129 ? -7.160 -10.923 1.087 1.00 89.56 129 TYR A CA 1
ATOM 961 C C . TYR A 1 129 ? -5.647 -11.188 1.117 1.00 89.56 129 TYR A C 1
ATOM 963 O O . TYR A 1 129 ? -5.184 -12.030 1.882 1.00 89.56 129 TYR A O 1
ATOM 971 N N . GLY A 1 130 ? -4.891 -10.459 0.291 1.00 91.06 130 GLY A N 1
ATOM 972 C CA . GLY A 1 130 ? -3.456 -10.610 0.087 1.00 91.06 130 GLY A CA 1
ATOM 973 C C . GLY A 1 130 ? -3.092 -11.160 -1.295 1.00 91.06 130 GLY A C 1
ATOM 974 O O . GLY A 1 130 ? -3.966 -11.485 -2.102 1.00 91.06 130 GLY A O 1
ATOM 975 N N . GLY A 1 131 ? -1.788 -11.245 -1.558 1.00 95.06 131 GLY A N 1
ATOM 976 C CA . GLY A 1 131 ? -1.217 -11.606 -2.857 1.00 95.06 131 GLY A CA 1
ATOM 977 C C . GLY A 1 131 ? -0.938 -10.379 -3.722 1.00 95.06 131 GLY A C 1
ATOM 978 O O . GLY A 1 131 ? -0.646 -9.302 -3.198 1.00 95.06 131 GLY A O 1
ATOM 979 N N . SER A 1 132 ? -1.041 -10.536 -5.041 1.00 96.62 132 SER A N 1
ATOM 980 C CA . SER A 1 132 ? -0.829 -9.463 -6.014 1.00 96.62 132 SER A CA 1
ATOM 981 C C . SER A 1 132 ? -2.070 -9.176 -6.860 1.00 96.62 132 SER A C 1
ATOM 983 O O . SER A 1 132 ? -2.866 -10.059 -7.180 1.00 96.62 132 SER A O 1
ATOM 985 N N . ALA A 1 133 ? -2.244 -7.906 -7.222 1.00 95.88 133 ALA A N 1
ATOM 986 C CA . ALA A 1 133 ? -3.305 -7.418 -8.093 1.00 95.88 133 ALA A CA 1
ATOM 987 C C . ALA A 1 133 ? -2.825 -6.191 -8.883 1.00 95.88 133 ALA A C 1
ATOM 989 O O . ALA A 1 133 ? -1.742 -5.658 -8.641 1.00 95.88 133 ALA A O 1
ATOM 990 N N . LEU A 1 134 ? -3.651 -5.714 -9.813 1.00 95.19 134 LEU A N 1
ATOM 991 C CA . LEU A 1 134 ? -3.485 -4.391 -10.409 1.00 95.19 134 LEU A CA 1
ATOM 992 C C . LEU A 1 134 ? -4.580 -3.467 -9.877 1.00 95.19 134 LEU A C 1
ATOM 994 O O . LEU A 1 134 ? -5.770 -3.789 -9.946 1.00 95.19 134 LEU A O 1
ATOM 998 N N . ALA A 1 135 ? -4.180 -2.321 -9.340 1.00 94.81 135 ALA A N 1
ATOM 999 C CA . ALA A 1 135 ? -5.061 -1.387 -8.661 1.00 94.81 135 ALA A CA 1
ATOM 1000 C C . ALA A 1 135 ? -4.774 0.054 -9.084 1.00 94.81 135 ALA A C 1
ATOM 1002 O O . ALA A 1 135 ? -3.643 0.412 -9.385 1.00 94.81 135 ALA A O 1
ATOM 1003 N N . SER A 1 136 ? -5.796 0.902 -9.065 1.00 94.62 136 SER A N 1
ATOM 1004 C CA . SER A 1 136 ? -5.636 2.363 -9.111 1.00 94.62 136 SER A CA 1
ATOM 1005 C C . SER A 1 136 ? -5.721 2.972 -7.708 1.00 94.62 136 SER A C 1
ATOM 1007 O O . SER A 1 136 ? -5.304 4.105 -7.468 1.00 94.62 136 SER A O 1
ATOM 1009 N N . LEU A 1 137 ? -6.327 2.235 -6.772 1.00 94.56 137 LEU A N 1
ATOM 1010 C CA . LEU A 1 137 ? -6.595 2.674 -5.410 1.00 94.56 137 LEU A CA 1
ATOM 1011 C C . LEU A 1 137 ? -6.689 1.457 -4.49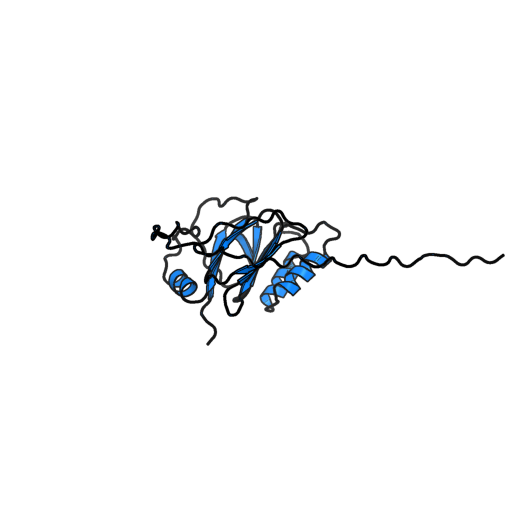2 1.00 94.56 137 LEU A C 1
ATOM 1013 O O . LEU A 1 137 ? -7.332 0.472 -4.846 1.00 94.56 137 LEU A O 1
ATOM 1017 N N . VAL A 1 138 ? -6.112 1.545 -3.299 1.00 95.56 138 VAL A N 1
ATOM 1018 C CA . VAL A 1 138 ? -6.284 0.564 -2.224 1.00 95.56 138 VAL A CA 1
ATOM 1019 C C . VAL A 1 138 ? -6.611 1.275 -0.918 1.00 95.56 138 VAL A C 1
ATOM 1021 O O . VAL A 1 138 ? -6.070 2.331 -0.605 1.00 95.56 138 VAL A O 1
ATOM 1024 N N . ARG A 1 139 ? -7.528 0.703 -0.150 1.00 95.75 139 ARG A N 1
ATOM 1025 C CA . ARG A 1 139 ? -7.850 1.123 1.206 1.00 95.75 139 ARG A CA 1
ATOM 1026 C C . ARG A 1 139 ? -7.449 0.018 2.163 1.00 95.75 139 ARG A C 1
ATOM 1028 O O . ARG A 1 139 ? -7.896 -1.120 2.010 1.00 95.75 139 ARG A O 1
ATOM 1035 N N . PHE A 1 140 ? -6.643 0.379 3.150 1.00 96.00 140 PHE A N 1
ATOM 1036 C CA . PHE A 1 140 ? -6.196 -0.508 4.211 1.00 96.00 140 PHE A CA 1
ATOM 1037 C C . PHE A 1 140 ? -6.765 -0.011 5.537 1.00 96.00 140 PHE A C 1
ATOM 1039 O O . PHE A 1 140 ? -6.543 1.136 5.917 1.00 96.00 140 PHE A O 1
ATOM 1046 N N . ALA A 1 141 ? -7.546 -0.857 6.208 1.00 94.88 141 ALA A N 1
ATOM 1047 C CA . ALA A 1 141 ? -8.200 -0.539 7.467 1.00 94.88 141 ALA A CA 1
ATOM 1048 C C . ALA A 1 141 ? -7.857 -1.565 8.552 1.00 94.88 141 ALA A C 1
ATOM 1050 O O . ALA A 1 141 ? -7.617 -2.744 8.276 1.00 94.88 141 ALA A O 1
ATOM 1051 N N . THR A 1 142 ? -7.895 -1.108 9.797 1.00 93.12 142 THR A N 1
ATOM 1052 C CA . THR A 1 142 ? -7.703 -1.887 11.021 1.00 93.12 142 THR A CA 1
ATOM 1053 C C . THR A 1 142 ? -8.803 -1.555 12.029 1.00 93.12 142 THR A C 1
ATOM 1055 O O . THR A 1 142 ? -9.561 -0.606 11.831 1.00 93.12 142 THR A O 1
ATOM 1058 N N . GLY A 1 143 ? -8.936 -2.351 13.093 1.00 90.94 143 GLY A N 1
ATOM 1059 C CA . GLY A 1 143 ? -9.822 -2.022 14.214 1.00 90.94 143 GLY A CA 1
ATOM 1060 C C . GLY A 1 143 ? -11.279 -1.820 13.788 1.00 90.94 143 GLY A C 1
ATOM 1061 O O . GLY A 1 143 ? -11.821 -2.622 13.023 1.00 90.94 143 GLY A O 1
ATOM 1062 N N . ARG A 1 144 ? -11.913 -0.737 14.256 1.00 89.38 144 ARG A N 1
ATOM 1063 C CA . ARG A 1 144 ? -13.326 -0.456 13.953 1.00 89.38 144 ARG A CA 1
ATOM 1064 C C . ARG A 1 144 ? -13.524 -0.117 12.483 1.00 89.38 144 ARG A C 1
ATOM 1066 O O . ARG A 1 144 ? -14.530 -0.513 11.896 1.00 89.38 144 ARG A O 1
ATOM 1073 N N . ALA A 1 145 ? -12.564 0.569 11.862 1.00 89.06 145 ALA A N 1
ATOM 1074 C CA . ALA A 1 145 ? -12.609 0.841 10.429 1.00 89.06 145 ALA A CA 1
ATOM 1075 C C . ALA A 1 145 ? -12.594 -0.452 9.591 1.00 89.06 145 ALA A C 1
ATOM 1077 O O . ALA A 1 145 ? -13.287 -0.531 8.573 1.00 89.06 145 ALA A O 1
ATOM 1078 N N . ALA A 1 146 ? -11.856 -1.484 10.021 1.00 90.50 146 ALA A N 1
ATOM 1079 C CA . ALA A 1 146 ? -11.875 -2.793 9.367 1.00 90.50 146 ALA A CA 1
ATOM 1080 C C . ALA A 1 146 ? -13.230 -3.497 9.523 1.00 90.50 146 ALA A C 1
ATOM 1082 O O . ALA A 1 146 ? -13.771 -3.992 8.536 1.00 90.50 146 ALA A O 1
ATOM 1083 N N . GLU A 1 147 ? -13.804 -3.505 10.727 1.00 88.88 147 GLU A N 1
ATOM 1084 C CA . GLU A 1 147 ? -15.128 -4.090 10.991 1.00 88.88 147 GLU A CA 1
ATOM 1085 C C . GLU A 1 147 ? -16.223 -3.412 10.157 1.00 88.88 147 GLU A C 1
ATOM 1087 O O . GLU A 1 147 ? -17.006 -4.085 9.483 1.00 88.88 147 GLU A O 1
ATOM 1092 N N . ALA A 1 148 ? -16.223 -2.077 10.126 1.00 87.12 148 ALA A N 1
ATOM 1093 C CA . ALA A 1 148 ? -17.136 -1.295 9.299 1.00 87.12 148 ALA A CA 1
ATOM 1094 C C . ALA A 1 148 ? -16.967 -1.625 7.809 1.00 87.12 148 ALA A C 1
ATOM 1096 O O . ALA A 1 148 ? -17.952 -1.777 7.084 1.00 87.12 148 ALA A O 1
ATOM 1097 N N . MET A 1 149 ? -15.723 -1.789 7.348 1.00 87.50 149 MET A N 1
ATOM 1098 C CA . MET A 1 149 ? -1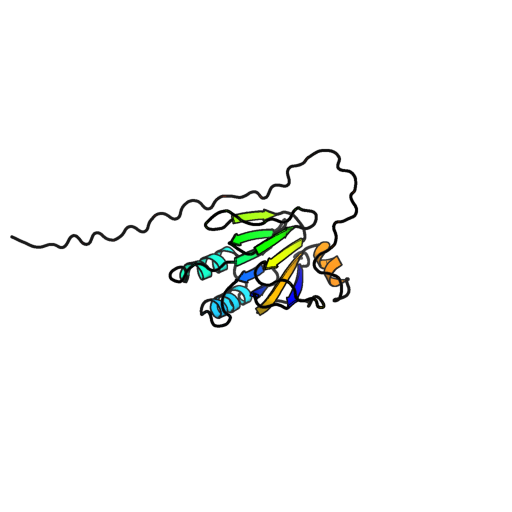5.447 -2.144 5.961 1.00 87.50 149 MET A CA 1
ATOM 1099 C C . MET A 1 149 ? -15.885 -3.572 5.621 1.00 87.50 149 MET A C 1
ATOM 1101 O O . MET A 1 149 ? -16.335 -3.806 4.505 1.00 87.50 149 MET A O 1
ATOM 1105 N N . LEU A 1 150 ? -15.796 -4.525 6.547 1.00 84.94 150 LEU A N 1
ATOM 1106 C CA . LEU A 1 150 ? -16.279 -5.894 6.341 1.00 84.94 150 LEU A CA 1
ATOM 1107 C C . LEU A 1 150 ? -17.813 -5.971 6.329 1.00 84.94 150 LEU A C 1
ATOM 1109 O O . LEU A 1 150 ? -18.368 -6.759 5.568 1.00 84.94 150 LEU A O 1
ATOM 1113 N N . GLY A 1 151 ? -18.492 -5.129 7.115 1.00 78.25 151 GLY A N 1
ATOM 1114 C CA . GLY A 1 151 ? -19.955 -5.030 7.135 1.00 78.25 151 GLY A CA 1
ATOM 1115 C C . GLY A 1 151 ? -20.567 -4.246 5.964 1.00 78.25 151 GLY A C 1
ATOM 1116 O O . GLY A 1 151 ? -21.758 -4.386 5.690 1.00 78.25 151 GLY A O 1
ATOM 1117 N N . ALA A 1 152 ? -19.782 -3.423 5.261 1.00 73.50 152 ALA A N 1
ATOM 1118 C CA . ALA A 1 152 ? -20.263 -2.609 4.145 1.00 73.50 152 ALA A CA 1
ATOM 1119 C C . ALA A 1 152 ? -20.426 -3.423 2.844 1.00 73.50 152 ALA A C 1
ATOM 1121 O O . ALA A 1 152 ? -19.590 -4.281 2.544 1.00 73.50 152 ALA A O 1
ATOM 1122 N N . PRO A 1 153 ? -21.416 -3.117 1.985 1.00 65.56 153 PRO A N 1
ATOM 1123 C CA . PRO A 1 153 ? -21.529 -3.757 0.677 1.00 65.56 153 PRO A CA 1
ATOM 1124 C C . PRO A 1 153 ? -20.296 -3.462 -0.209 1.00 65.56 153 PRO A C 1
ATOM 1126 O O . PRO A 1 153 ? -19.657 -2.413 -0.064 1.00 65.56 153 PRO A O 1
ATOM 1129 N N . PRO A 1 154 ? -19.940 -4.357 -1.150 1.00 59.31 154 PRO A N 1
ATOM 1130 C CA . PRO A 1 154 ? -18.759 -4.210 -2.015 1.00 59.31 154 PRO A CA 1
ATOM 1131 C C . PRO A 1 154 ? -18.844 -3.010 -2.977 1.00 59.31 154 PRO A C 1
ATOM 1133 O O . PRO A 1 154 ? -17.828 -2.513 -3.449 1.00 59.31 154 PRO A O 1
ATOM 1136 N N . ALA A 1 155 ? -20.048 -2.491 -3.233 1.00 58.66 155 ALA A N 1
ATOM 1137 C CA . ALA A 1 155 ? -20.269 -1.327 -4.095 1.00 58.66 155 ALA A CA 1
ATOM 1138 C C . ALA A 1 155 ? -20.090 0.034 -3.389 1.00 58.66 155 ALA A C 1
ATOM 1140 O O . ALA A 1 155 ? -20.265 1.071 -4.027 1.00 58.66 155 ALA A O 1
ATOM 1141 N N . ALA A 1 156 ? -19.777 0.062 -2.088 1.00 60.25 156 ALA A N 1
ATOM 1142 C CA . ALA A 1 156 ? -19.559 1.322 -1.381 1.00 60.25 156 ALA A CA 1
ATOM 1143 C C . ALA A 1 156 ? -18.324 2.057 -1.947 1.00 60.25 156 ALA A C 1
ATOM 1145 O O . ALA A 1 156 ? -17.286 1.421 -2.161 1.00 60.25 156 ALA A O 1
ATOM 1146 N N . PRO A 1 157 ? -18.401 3.380 -2.184 1.00 61.28 157 PRO A N 1
ATOM 1147 C CA . PRO A 1 157 ? -17.270 4.138 -2.700 1.00 61.28 157 PRO A CA 1
ATOM 1148 C C . PRO A 1 157 ? -16.078 4.052 -1.737 1.00 61.28 157 PRO A C 1
ATOM 1150 O O . PRO A 1 157 ?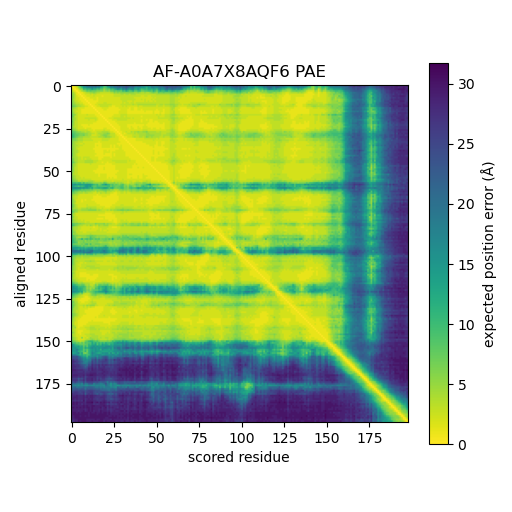 -16.183 4.389 -0.561 1.00 61.28 157 PRO A O 1
ATOM 1153 N N . LEU A 1 158 ? -14.929 3.610 -2.261 1.00 64.38 158 LEU A N 1
ATOM 1154 C CA . LEU A 1 158 ? -13.658 3.525 -1.524 1.00 64.38 158 LEU A CA 1
ATOM 1155 C C . LEU A 1 158 ? -13.167 4.894 -1.048 1.00 64.38 158 LEU A C 1
ATOM 1157 O O . LEU A 1 158 ? -12.561 5.025 0.015 1.00 64.38 158 LEU A O 1
ATOM 1161 N N . LEU A 1 159 ? -13.465 5.923 -1.836 1.00 63.75 159 LEU A N 1
ATOM 1162 C CA . LEU A 1 159 ? -13.329 7.306 -1.428 1.00 63.75 159 LEU A CA 1
ATOM 1163 C C . LEU A 1 159 ? -14.545 7.653 -0.569 1.00 63.75 159 LEU A C 1
ATOM 1165 O O . LEU A 1 159 ? -15.534 8.173 -1.079 1.00 63.75 159 LEU A O 1
ATOM 1169 N N . ALA A 1 160 ? -14.489 7.359 0.731 1.00 49.69 160 ALA A N 1
ATOM 1170 C CA . ALA A 1 160 ? -15.474 7.904 1.657 1.00 49.69 160 ALA A CA 1
ATOM 1171 C C . ALA A 1 160 ? -15.533 9.434 1.478 1.00 49.69 160 ALA A C 1
ATOM 1173 O O . ALA A 1 160 ? -14.487 10.096 1.388 1.00 49.69 160 ALA A O 1
ATOM 1174 N N . ALA A 1 161 ? -16.750 9.972 1.369 1.00 42.88 161 ALA A N 1
ATOM 1175 C CA . ALA A 1 161 ? -16.999 11.397 1.538 1.00 42.88 161 ALA A CA 1
ATOM 1176 C C . ALA A 1 161 ? -16.576 11.798 2.965 1.00 42.88 161 ALA A C 1
ATOM 1178 O O . ALA A 1 161 ? -16.648 10.953 3.864 1.00 42.88 161 ALA A O 1
ATOM 1179 N N . PRO A 1 162 ? -16.112 13.042 3.189 1.00 37.03 162 PRO A N 1
ATOM 1180 C CA . PRO A 1 162 ? -15.764 13.492 4.532 1.00 37.03 162 PRO A CA 1
ATOM 1181 C C . PRO A 1 162 ? -16.947 13.253 5.485 1.00 37.03 162 PRO A C 1
ATOM 1183 O O . PRO A 1 162 ? -18.095 13.453 5.070 1.00 37.03 162 PRO A O 1
ATOM 1186 N N . PRO A 1 163 ? -16.714 12.838 6.743 1.00 40.56 163 PRO A N 1
ATOM 1187 C CA . PRO A 1 163 ? -17.772 12.896 7.740 1.00 40.56 163 PRO A CA 1
ATOM 1188 C C . PRO A 1 163 ? -18.285 14.339 7.818 1.00 40.56 163 PRO A C 1
ATOM 1190 O O . PRO A 1 163 ? -17.509 15.293 7.730 1.00 40.56 163 PRO A O 1
ATOM 1193 N N . THR A 1 164 ? -19.604 14.493 7.930 1.00 32.31 164 THR A N 1
ATOM 1194 C CA . THR A 1 164 ? -20.289 15.781 8.088 1.00 32.31 164 THR A CA 1
ATOM 1195 C C . THR A 1 164 ? -19.555 16.624 9.140 1.00 32.31 164 THR A C 1
ATOM 1197 O O . THR A 1 164 ? -19.277 16.098 10.221 1.00 32.31 164 THR A O 1
ATOM 1200 N N . PRO A 1 165 ? -19.203 17.893 8.858 1.00 38.00 165 PRO A N 1
ATOM 1201 C CA . PRO A 1 165 ? -18.337 18.669 9.735 1.00 38.00 165 PRO A CA 1
ATOM 1202 C C . PRO A 1 165 ? -19.000 18.867 11.098 1.00 38.00 165 PRO A C 1
ATOM 1204 O O . PRO A 1 165 ? -20.011 19.558 11.222 1.00 38.00 165 PRO A O 1
ATOM 1207 N N . VAL A 1 166 ? -18.408 18.274 12.132 1.00 38.91 166 VAL A N 1
ATOM 1208 C CA . VAL A 1 166 ? -18.626 18.699 13.514 1.00 38.91 166 VAL A CA 1
ATOM 1209 C C . VAL A 1 166 ? -17.690 19.889 13.731 1.00 38.91 166 VAL A C 1
ATOM 1211 O O . VAL A 1 166 ? -16.493 19.782 13.470 1.00 38.91 166 VAL A O 1
ATOM 1214 N N . LEU A 1 167 ? -18.242 21.043 14.115 1.00 30.28 167 LEU A N 1
ATOM 1215 C CA . LEU A 1 167 ? -17.506 22.297 14.331 1.00 30.28 167 LEU A CA 1
ATOM 1216 C C . LEU A 1 167 ? -16.225 22.063 15.164 1.00 30.28 167 LEU A C 1
ATOM 1218 O O . LEU A 1 167 ? -16.317 21.487 16.250 1.00 30.28 167 LEU A O 1
ATOM 1222 N N . PRO A 1 168 ? -15.042 22.507 14.696 1.00 32.47 168 PRO A N 1
ATOM 1223 C CA . PRO A 1 168 ? -13.794 22.277 15.406 1.00 32.47 168 PRO A CA 1
ATOM 1224 C C . PRO A 1 168 ? -13.672 23.217 16.608 1.00 32.47 168 PRO A C 1
ATOM 1226 O O . PRO A 1 168 ? -13.548 24.433 16.458 1.00 32.47 168 PRO A O 1
ATOM 1229 N N . THR A 1 169 ? -13.605 22.647 17.810 1.00 29.06 169 THR A N 1
ATOM 1230 C CA . THR A 1 169 ? -12.933 23.313 18.926 1.00 29.06 169 THR A CA 1
ATOM 1231 C C . THR A 1 169 ? -11.429 23.147 18.718 1.00 29.06 169 THR A C 1
ATOM 1233 O O . THR A 1 169 ? -10.875 22.089 18.980 1.00 29.06 169 THR A O 1
ATOM 1236 N N . SER A 1 170 ? -10.795 24.212 18.230 1.00 30.14 170 SER A N 1
ATOM 1237 C CA . SER A 1 170 ? -9.383 24.566 18.433 1.00 30.14 170 SER A CA 1
ATOM 1238 C C . SER A 1 170 ? -8.296 23.517 18.107 1.00 30.14 170 SER A C 1
ATOM 1240 O O . SER A 1 170 ? -7.913 22.706 18.940 1.00 30.14 170 SER A O 1
ATOM 1242 N N . ALA A 1 171 ? -7.719 23.667 16.909 1.00 36.16 171 ALA A N 1
ATOM 1243 C CA . ALA A 1 171 ? -6.331 23.399 16.501 1.00 36.16 171 ALA A CA 1
ATOM 1244 C C . ALA A 1 171 ? -5.492 22.375 17.305 1.00 36.16 171 ALA A C 1
ATOM 1246 O O . ALA A 1 171 ? -4.771 22.735 18.235 1.00 36.16 171 ALA A O 1
ATOM 1247 N N . ALA A 1 172 ? -5.426 21.144 16.794 1.00 30.16 172 ALA A N 1
ATOM 1248 C CA . ALA A 1 172 ? -4.227 20.315 16.872 1.00 30.16 172 ALA A CA 1
ATOM 1249 C C . ALA A 1 172 ? -3.684 20.157 15.444 1.00 30.16 172 ALA A C 1
ATOM 1251 O O . ALA A 1 172 ? -4.408 19.758 14.536 1.00 30.16 172 ALA A O 1
ATOM 1252 N N . ARG A 1 173 ? -2.424 20.541 15.225 1.00 35.41 173 ARG A N 1
ATOM 1253 C CA . ARG A 1 173 ? -1.696 20.272 13.980 1.00 35.41 173 ARG A CA 1
ATOM 1254 C C . ARG A 1 173 ? -1.652 18.752 13.782 1.00 35.41 173 ARG A C 1
ATOM 1256 O O . ARG A 1 173 ? -0.975 18.080 14.554 1.00 35.41 173 ARG A O 1
ATOM 1263 N N . ALA A 1 174 ? -2.375 18.224 12.797 1.00 38.56 174 ALA A N 1
ATOM 1264 C CA . ALA A 1 174 ? -2.291 16.816 12.427 1.00 38.56 174 ALA A CA 1
ATOM 1265 C C . ALA A 1 174 ? -0.905 16.557 11.816 1.00 38.56 174 ALA A C 1
ATOM 1267 O O . ALA A 1 174 ? -0.578 17.048 10.734 1.00 38.56 174 ALA A O 1
ATOM 1268 N N . GLY A 1 175 ? -0.053 15.900 12.603 1.00 38.88 175 GLY A N 1
ATOM 1269 C CA . GLY A 1 175 ? 1.354 15.670 12.317 1.00 38.88 175 GLY A CA 1
ATOM 1270 C C . GLY A 1 175 ? 1.565 14.323 11.647 1.00 38.88 175 GLY A C 1
ATOM 1271 O O . GLY A 1 175 ? 1.503 13.290 12.305 1.00 38.88 175 GLY A O 1
ATOM 1272 N N . LEU A 1 176 ? 1.894 14.346 10.357 1.00 48.72 176 LEU A N 1
ATOM 1273 C CA . LEU A 1 176 ? 2.846 13.372 9.847 1.00 48.72 176 LEU A CA 1
ATOM 1274 C C . LEU A 1 176 ? 4.177 13.704 10.537 1.00 48.72 176 LEU A C 1
ATOM 1276 O O . LEU A 1 176 ? 4.764 14.750 10.259 1.00 48.72 176 LEU A O 1
ATOM 1280 N N . ASP A 1 177 ? 4.611 12.874 11.485 1.00 56.00 177 ASP A N 1
ATOM 1281 C CA . ASP A 1 177 ? 5.962 12.988 12.046 1.00 56.00 177 ASP A CA 1
ATOM 1282 C C . ASP A 1 177 ? 6.941 12.453 10.993 1.00 56.00 177 ASP A C 1
ATOM 1284 O O . ASP A 1 177 ? 7.236 11.257 10.941 1.00 56.00 177 ASP A O 1
ATOM 1288 N N . VAL A 1 178 ? 7.322 13.330 10.058 1.00 50.53 178 VAL A N 1
ATOM 1289 C CA . VAL A 1 178 ? 8.272 13.020 8.986 1.00 50.53 178 VAL A CA 1
ATOM 1290 C C . VAL A 1 178 ? 9.670 13.032 9.581 1.00 50.53 178 VAL A C 1
ATOM 1292 O O . VAL A 1 178 ? 10.207 14.092 9.913 1.00 50.53 178 VAL A O 1
ATOM 1295 N N . ARG A 1 179 ? 10.302 11.862 9.661 1.00 48.03 179 ARG A N 1
ATOM 1296 C CA . ARG A 1 179 ? 11.756 11.800 9.819 1.00 48.03 179 ARG A CA 1
ATOM 1297 C C . ARG A 1 179 ? 12.356 11.779 8.422 1.00 48.03 179 ARG A C 1
ATOM 1299 O O . ARG A 1 179 ? 12.227 10.791 7.708 1.00 48.03 179 ARG A O 1
ATOM 1306 N N . GLY A 1 180 ? 12.997 12.877 8.024 1.00 35.81 180 GLY A N 1
ATOM 1307 C CA . GLY A 1 180 ? 13.795 12.899 6.800 1.00 35.81 180 GLY A CA 1
ATOM 1308 C C . GLY A 1 180 ? 14.847 11.791 6.856 1.00 35.81 180 GLY A C 1
ATOM 1309 O O . GLY A 1 180 ? 15.542 11.661 7.865 1.00 35.81 180 GLY A O 1
ATOM 1310 N N . ALA A 1 181 ? 14.930 10.975 5.803 1.00 40.91 181 ALA A N 1
ATOM 1311 C CA . ALA A 1 181 ? 15.926 9.917 5.705 1.00 40.91 181 ALA A CA 1
ATOM 1312 C C . ALA A 1 181 ? 17.325 10.537 5.808 1.00 40.91 181 ALA A C 1
ATOM 1314 O O . ALA A 1 181 ? 17.723 11.350 4.968 1.00 40.91 181 ALA A O 1
ATOM 1315 N N . ASP A 1 182 ? 18.051 10.173 6.864 1.00 38.66 182 ASP A N 1
ATOM 1316 C CA . ASP A 1 182 ? 19.434 10.587 7.040 1.00 38.66 182 ASP A CA 1
ATOM 1317 C C . ASP A 1 182 ? 20.250 10.066 5.850 1.00 38.66 182 ASP A C 1
ATOM 1319 O O . ASP A 1 182 ? 20.074 8.934 5.387 1.00 38.66 182 ASP A O 1
ATOM 1323 N N . ARG A 1 183 ? 21.080 10.948 5.294 1.00 36.16 183 ARG A N 1
ATOM 1324 C CA . ARG A 1 183 ? 21.778 10.756 4.019 1.00 36.16 183 ARG A CA 1
ATOM 1325 C C . ARG A 1 183 ? 22.500 9.407 3.979 1.00 36.16 183 ARG A C 1
ATOM 1327 O O . ARG A 1 183 ? 23.350 9.130 4.820 1.00 36.16 183 ARG A O 1
ATOM 1334 N N . VAL A 1 184 ? 22.232 8.623 2.934 1.00 35.59 184 VAL A N 1
ATOM 1335 C CA . VAL A 1 184 ? 23.082 7.494 2.529 1.00 35.59 184 VAL A CA 1
ATOM 1336 C C . VAL A 1 184 ? 24.523 8.018 2.391 1.00 35.59 184 VAL A C 1
ATOM 1338 O O . VAL A 1 184 ? 24.728 8.979 1.640 1.00 35.59 184 VAL A O 1
ATOM 1341 N N . PRO A 1 185 ? 25.520 7.461 3.106 1.00 35.16 185 PRO A N 1
ATOM 1342 C CA . PRO A 1 185 ? 26.901 7.886 2.935 1.00 35.16 185 PRO A CA 1
ATOM 1343 C C . PRO A 1 185 ? 27.359 7.556 1.505 1.00 35.16 185 PRO A C 1
ATOM 1345 O O . PRO A 1 185 ? 26.977 6.512 0.966 1.00 35.16 185 PRO A O 1
ATOM 1348 N N . PRO A 1 186 ? 28.145 8.431 0.855 1.00 39.31 186 PRO A N 1
ATOM 1349 C CA . PRO A 1 186 ? 28.653 8.149 -0.477 1.00 39.31 186 PRO A CA 1
ATOM 1350 C C . PRO A 1 186 ? 29.492 6.868 -0.441 1.00 39.31 186 PRO A C 1
ATOM 1352 O O . PRO A 1 186 ? 30.334 6.694 0.436 1.00 39.31 186 PRO A O 1
ATOM 1355 N N . HIS A 1 187 ? 29.248 5.972 -1.399 1.00 43.09 187 HIS A N 1
ATOM 1356 C CA . HIS A 1 187 ? 30.132 4.847 -1.677 1.00 43.09 187 HIS A CA 1
ATOM 1357 C C . HIS A 1 187 ? 31.549 5.383 -1.917 1.00 43.09 187 HIS A C 1
ATOM 1359 O O . HIS A 1 187 ? 31.794 6.029 -2.940 1.00 43.09 187 HIS A O 1
ATOM 1365 N N . ASP A 1 188 ? 32.467 5.098 -0.993 1.00 39.81 188 ASP A N 1
ATOM 1366 C CA . ASP A 1 188 ? 33.899 5.231 -1.237 1.00 39.81 188 ASP A CA 1
ATOM 1367 C C . ASP A 1 188 ? 34.243 4.369 -2.453 1.00 39.81 188 ASP A C 1
ATOM 1369 O O . ASP A 1 188 ? 34.098 3.142 -2.452 1.00 39.81 188 ASP A O 1
ATOM 1373 N N . ARG A 1 189 ? 34.649 5.034 -3.535 1.00 48.44 189 ARG A N 1
ATOM 1374 C CA . ARG A 1 189 ? 35.310 4.360 -4.647 1.00 48.44 189 ARG A CA 1
ATOM 1375 C C . ARG A 1 189 ? 36.650 3.842 -4.122 1.00 48.44 189 ARG A C 1
ATOM 1377 O O . ARG A 1 189 ? 37.359 4.611 -3.479 1.00 48.44 189 ARG A O 1
ATOM 1384 N N . PRO A 1 190 ? 37.038 2.592 -4.409 1.00 48.19 190 PRO A N 1
ATOM 1385 C CA . PRO A 1 190 ? 38.404 2.180 -4.157 1.00 48.19 190 PRO A CA 1
ATOM 1386 C C . PRO A 1 190 ? 39.329 2.989 -5.073 1.00 48.19 190 PRO A C 1
ATOM 1388 O O . PRO A 1 190 ? 39.145 2.995 -6.292 1.00 48.19 190 PRO A O 1
ATOM 1391 N N . ASP A 1 191 ? 40.284 3.693 -4.465 1.00 50.97 191 ASP A N 1
ATOM 1392 C CA . ASP A 1 191 ? 41.379 4.371 -5.154 1.00 50.97 191 ASP A CA 1
ATOM 1393 C C . ASP A 1 191 ? 42.178 3.345 -5.964 1.00 50.97 191 ASP A C 1
ATOM 1395 O O . ASP A 1 191 ? 42.959 2.554 -5.432 1.00 50.97 191 ASP A O 1
ATOM 1399 N N . ASP A 1 192 ? 41.989 3.380 -7.280 1.00 51.19 192 ASP A N 1
ATOM 1400 C CA . ASP A 1 192 ? 42.868 2.743 -8.251 1.00 51.19 192 ASP A CA 1
ATOM 1401 C C . ASP A 1 192 ? 44.092 3.646 -8.459 1.00 51.19 192 ASP A C 1
ATOM 1403 O O . ASP A 1 192 ? 44.218 4.370 -9.446 1.00 51.19 192 ASP A O 1
ATOM 1407 N N . SER A 1 193 ? 44.986 3.661 -7.470 1.00 53.41 193 SER A N 1
ATOM 1408 C CA . SER A 1 193 ? 46.334 4.207 -7.631 1.00 53.41 193 SER A CA 1
ATOM 1409 C C . SER A 1 193 ? 47.294 3.051 -7.856 1.00 53.41 193 SER A C 1
ATOM 1411 O O . SER A 1 193 ? 47.946 2.539 -6.944 1.00 53.41 193 SER A O 1
ATOM 1413 N N . GLY A 1 194 ? 47.333 2.626 -9.118 1.00 43.28 194 GLY A N 1
ATOM 1414 C CA . GLY A 1 194 ? 48.263 1.645 -9.638 1.00 43.28 194 GLY A CA 1
ATOM 1415 C C . GLY A 1 194 ? 49.706 1.948 -9.241 1.00 43.28 194 GLY A C 1
ATOM 1416 O O . GLY A 1 194 ? 50.259 3.014 -9.507 1.00 43.28 194 GLY A O 1
ATOM 1417 N N . SER A 1 195 ? 50.337 0.939 -8.652 1.00 50.38 195 SER A N 1
ATOM 1418 C CA . SER A 1 195 ? 51.785 0.815 -8.611 1.00 50.38 195 SER A CA 1
ATOM 1419 C C . SER A 1 195 ? 52.347 0.833 -10.032 1.00 50.38 195 SER A C 1
ATOM 1421 O O . SER A 1 195 ? 51.964 -0.001 -10.854 1.00 50.38 195 SER A O 1
ATOM 1423 N N . ARG A 1 196 ? 53.335 1.691 -10.301 1.00 46.34 196 ARG A N 1
ATOM 1424 C CA . ARG A 1 196 ? 54.395 1.357 -11.258 1.00 46.34 196 ARG A CA 1
ATOM 1425 C C . ARG A 1 196 ? 55.770 1.781 -10.732 1.00 46.34 196 ARG A C 1
ATOM 1427 O O . ARG A 1 196 ? 55.873 2.848 -10.133 1.00 46.34 196 ARG A O 1
ATOM 1434 N N . PRO A 1 197 ? 56.796 0.937 -10.935 1.00 57.41 197 PRO A N 1
ATOM 1435 C CA . PRO A 1 197 ? 58.144 1.141 -10.428 1.00 57.41 197 PRO A CA 1
ATOM 1436 C C . PRO A 1 197 ? 58.999 1.935 -11.427 1.00 57.41 197 PRO A C 1
ATOM 1438 O O . PRO A 1 197 ? 58.767 1.868 -12.637 1.00 57.41 197 PRO A O 1
ATOM 1441 N N . GLY A 1 198 ? 60.008 2.634 -10.912 1.00 41.41 198 GLY A N 1
ATOM 1442 C CA . GLY A 1 198 ? 61.031 3.345 -11.679 1.00 41.41 198 GLY A CA 1
ATOM 1443 C C . GLY A 1 198 ? 61.933 4.141 -10.759 1.00 41.41 198 GLY A C 1
ATOM 1444 O O . GLY A 1 198 ? 61.438 5.163 -10.243 1.00 41.41 198 GLY A O 1
#

Nearest PDB structures (foldseek):
  4zfk-assembly1_A  TM=4.019E-01  e=3.658E-01  Mycolicibacterium smegmatis MC2 155
  2pop-assembly1_C  TM=4.765E-01  e=1.241E+00  Homo sapiens
  2irm-assembly1_A  TM=4.960E-01  e=1.550E+00  Anopheles gambiae
  2pop-assembly1_A  TM=4.526E-01  e=3.983E+00  Homo sapiens
  5n1w-assembly1_A  TM=1.658E-01  e=6.566E+00  Xenopus laevis

Solvent-accessible surface area (backbone atoms only — not comparable to full-atom values): 11509 Å² total; per-residue (Å²): 128,82,71,53,60,40,37,36,30,33,68,44,79,29,42,30,36,28,36,90,53,35,39,36,39,39,60,55,63,94,82,43,80,61,53,71,53,50,48,52,41,36,69,73,66,54,52,62,66,55,51,49,50,57,50,54,76,50,34,94,76,55,66,65,33,30,39,34,42,27,59,51,98,65,24,32,37,40,40,34,23,53,61,40,39,37,30,43,64,97,52,77,72,46,65,54,87,56,81,89,43,44,39,30,44,45,65,41,50,28,38,34,42,33,40,66,86,41,69,70,81,75,79,60,37,41,81,47,91,48,52,74,50,44,25,13,29,40,36,45,23,26,47,70,51,12,53,53,57,70,74,45,67,54,71,53,67,85,74,67,72,80,76,81,84,72,82,80,83,73,91,74,86,87,64,68,60,64,55,78,76,76,77,81,76,80,82,79,73,81,82,84,75,76,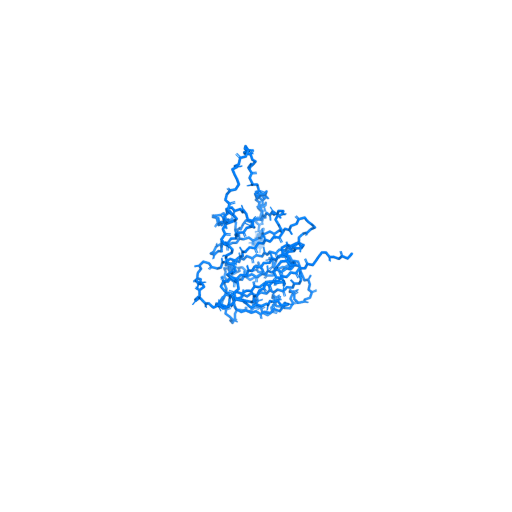87,79,89,134

pLDDT: mean 79.59, std 21.19, range [29.06, 98.06]

Secondary structure (DSSP, 8-state):
-PPPEEEEEEEEEEEEEEETTEEEEEE--TT-TTHHHHHHHHHTT--HHHHHHHHHTTGGG-PPEEEEEEE-SSSEEEEEESSEEEEETTSPPEE---SS-EEEEE--SEEEEEESSS-----PPEEE-SEEEEEEEEEEEEHHHHHHHHHS-TTS-SSPPPP--PPP-S---------PPPPPPP------------

Sequence (198 aa):
MPSPSAQRYLPGGVPLFGAAHLVAMVASRTDHPVLPVLDRLVAAGGSADEVLAALQQWSAWGLPDFCICERTETGFRLLIRGGFEVRPDGETPITVREEPWADGTVTNEAVTVRALMDPPRGGPAVAFYGGSALASLVRFATGRAAEAMLGAPPAAPLLAAPPTPVLPTSAARAGLDVRGADRVPPHDRPDDSGSRPG

Foldseek 3Di:
DFFAKWKWFFAWAWKWFDDRFKIKTWRDHPPDPLNVVLLVCRVVVHDPVVNVVSQVVPCVVPRTFMWMWGADPQGIKIKGADQKWKDAALDDIDDDPDPPTWIFDARGQKMKMAGNVIDRPDDFIGIDNGGMHHGRMMMMGTHPRRVVVVPDDRRPDPPDDRDDDDDDDDDDDRDRPTDDPDDDPDPPDPDPPDDDDD

Mean predicted aligned error: 10.85 Å